Protein AF-A0A257A2V9-F1 (afdb_monomer)

Structure (mmCIF, N/CA/C/O backbone):
data_AF-A0A257A2V9-F1
#
_entry.id   AF-A0A257A2V9-F1
#
loop_
_atom_site.group_PDB
_atom_site.id
_atom_site.type_symbol
_atom_site.label_atom_id
_atom_site.label_alt_id
_atom_site.label_comp_id
_atom_site.label_asym_id
_atom_site.label_entity_id
_atom_site.label_seq_id
_atom_site.pdbx_PDB_ins_code
_atom_site.Cartn_x
_atom_site.Cartn_y
_atom_site.Cartn_z
_atom_site.occupancy
_atom_site.B_iso_or_equiv
_atom_site.auth_seq_id
_atom_site.auth_comp_id
_atom_site.auth_asym_id
_atom_site.auth_atom_id
_atom_site.pdbx_PDB_model_num
ATOM 1 N N . MET A 1 1 ? -8.361 1.544 -21.315 1.00 89.69 1 MET A N 1
ATOM 2 C CA . MET A 1 1 ? -9.474 1.443 -20.356 1.00 89.69 1 MET A CA 1
ATOM 3 C C . MET A 1 1 ? -8.934 1.023 -19.000 1.00 89.69 1 MET A C 1
ATOM 5 O O . MET A 1 1 ? -8.183 0.061 -18.922 1.00 89.69 1 MET A O 1
ATOM 9 N N . LEU A 1 2 ? -9.271 1.764 -17.947 1.00 94.12 2 LEU A N 1
ATOM 10 C CA . LEU A 1 2 ? -8.916 1.409 -16.574 1.00 94.12 2 LEU A CA 1
ATOM 11 C C . LEU A 1 2 ? -9.839 0.291 -16.071 1.00 94.12 2 LEU A C 1
ATOM 13 O O . LEU A 1 2 ? -11.052 0.427 -16.192 1.00 94.12 2 LEU A O 1
ATOM 17 N N . ILE A 1 3 ? -9.271 -0.768 -15.492 1.00 95.62 3 ILE A N 1
ATOM 18 C CA . ILE A 1 3 ? -10.028 -1.904 -14.940 1.00 95.62 3 ILE A CA 1
ATOM 19 C C . ILE A 1 3 ? -10.098 -1.818 -13.413 1.00 95.62 3 ILE A C 1
ATOM 21 O O . ILE A 1 3 ? -11.177 -1.866 -12.828 1.00 95.62 3 ILE A O 1
ATOM 25 N N . LYS A 1 4 ? -8.948 -1.646 -12.751 1.00 95.25 4 LYS A N 1
ATOM 26 C CA . LYS A 1 4 ? -8.842 -1.543 -11.285 1.00 95.25 4 LYS A CA 1
ATOM 27 C C . LYS A 1 4 ? -7.733 -0.573 -10.886 1.00 95.25 4 LYS A C 1
ATOM 29 O O . LYS A 1 4 ? -6.723 -0.487 -11.584 1.00 95.25 4 LYS A O 1
ATOM 34 N N . ARG A 1 5 ? -7.890 0.096 -9.737 1.00 95.38 5 ARG A N 1
ATOM 35 C CA . ARG A 1 5 ? -6.832 0.862 -9.051 1.00 95.38 5 ARG A CA 1
ATOM 36 C C . ARG A 1 5 ? -6.645 0.436 -7.606 1.00 95.38 5 ARG A C 1
ATOM 38 O O . ARG A 1 5 ? -7.580 -0.040 -6.964 1.00 95.38 5 ARG A O 1
ATOM 45 N N . PHE A 1 6 ? -5.434 0.661 -7.121 1.00 96.81 6 PHE A N 1
ATOM 46 C CA . PHE A 1 6 ? -5.053 0.602 -5.720 1.00 96.81 6 PHE A CA 1
ATOM 47 C C . PHE A 1 6 ? -3.944 1.645 -5.501 1.00 96.81 6 PHE A C 1
ATOM 49 O O . PHE A 1 6 ? -2.770 1.365 -5.738 1.00 96.81 6 PHE A O 1
ATOM 56 N N . GLY A 1 7 ? -4.317 2.881 -5.156 1.00 96.00 7 GLY A N 1
ATOM 57 C CA . GLY A 1 7 ? -3.372 4.000 -5.191 1.00 96.00 7 GLY A CA 1
ATOM 58 C C . GLY A 1 7 ? -2.909 4.263 -6.628 1.00 96.00 7 GLY A C 1
ATOM 59 O O . GLY A 1 7 ? -3.730 4.303 -7.549 1.00 96.00 7 GLY A O 1
ATOM 60 N N . PHE A 1 8 ? -1.600 4.411 -6.843 1.00 97.75 8 PHE A N 1
ATOM 61 C CA . PHE A 1 8 ? -1.051 4.593 -8.194 1.00 97.75 8 PHE A CA 1
ATOM 62 C C . PHE A 1 8 ? -1.009 3.306 -9.019 1.00 97.75 8 PHE A C 1
ATOM 64 O O . PHE A 1 8 ? -1.034 3.379 -10.249 1.00 97.75 8 PHE A O 1
ATOM 71 N N . ALA A 1 9 ? -0.985 2.141 -8.366 1.00 98.31 9 ALA A N 1
ATOM 72 C CA . ALA A 1 9 ? -1.027 0.856 -9.043 1.00 98.31 9 ALA A CA 1
ATOM 73 C C . ALA A 1 9 ? -2.368 0.662 -9.752 1.00 98.31 9 ALA A C 1
ATOM 75 O O . ALA A 1 9 ? -3.444 0.916 -9.191 1.00 98.31 9 ALA A O 1
ATOM 76 N N . LYS A 1 10 ? -2.321 0.171 -10.989 1.00 97.38 10 LYS A N 1
ATOM 77 C CA . LYS A 1 10 ? -3.520 -0.012 -11.803 1.00 97.38 10 LYS A CA 1
ATOM 78 C C . LYS A 1 10 ? -3.405 -1.180 -12.764 1.00 97.38 10 LYS A C 1
ATOM 80 O O . LYS A 1 10 ? -2.325 -1.522 -13.232 1.00 97.38 10 LYS A O 1
ATOM 85 N N . SER A 1 11 ? -4.561 -1.737 -13.098 1.00 97.25 11 SER A N 1
ATOM 86 C CA . SER A 1 11 ? -4.706 -2.621 -14.250 1.00 97.25 11 SER A CA 1
ATOM 87 C C . SER A 1 11 ? -5.491 -1.923 -15.341 1.00 97.25 11 SER A C 1
ATOM 89 O O . SER A 1 11 ? -6.451 -1.187 -15.072 1.00 97.25 11 SER A O 1
ATOM 91 N N . THR A 1 12 ? -5.059 -2.131 -16.576 1.00 96.00 12 THR A N 1
ATOM 92 C CA . THR A 1 12 ? -5.684 -1.533 -17.750 1.00 96.00 12 THR A CA 1
ATOM 93 C C . THR A 1 12 ? -5.801 -2.556 -18.868 1.00 96.00 12 THR A C 1
ATOM 95 O O . THR A 1 12 ? -5.005 -3.486 -18.945 1.00 96.00 12 THR A O 1
ATOM 98 N N . GLU A 1 13 ? -6.795 -2.367 -19.726 1.00 93.25 13 GLU A N 1
ATOM 99 C CA . GLU A 1 13 ? -6.924 -3.021 -21.031 1.00 93.25 13 GLU A CA 1
ATOM 100 C C . GLU A 1 13 ? -6.878 -1.943 -22.111 1.00 93.25 13 GLU A C 1
ATOM 102 O O . GLU A 1 13 ? -7.360 -0.829 -21.898 1.00 93.25 13 GLU A O 1
ATOM 107 N N . GLY A 1 14 ? -6.331 -2.221 -23.286 1.00 86.06 14 GLY A N 1
ATOM 108 C CA . GLY A 1 14 ? -6.273 -1.231 -24.359 1.00 86.06 14 GLY A CA 1
ATOM 109 C C . GLY A 1 14 ? -5.180 -1.573 -25.341 1.00 86.06 14 GLY A C 1
ATOM 110 O O . GLY A 1 14 ? -5.123 -2.717 -25.776 1.00 86.06 14 GLY A O 1
ATOM 111 N N . GLU A 1 15 ? -4.312 -0.593 -25.632 1.00 82.00 15 GLU A N 1
ATOM 112 C CA . GLU A 1 15 ? -3.084 -0.829 -26.387 1.00 82.00 15 GLU A CA 1
ATOM 113 C C . GLU A 1 15 ? -2.390 -2.026 -25.750 1.00 82.00 15 GLU A C 1
ATOM 115 O O . GLU A 1 15 ? -2.431 -3.094 -26.339 1.00 82.00 15 GLU A O 1
ATOM 120 N N . ILE A 1 16 ? -1.855 -1.930 -24.524 1.00 87.12 16 ILE A N 1
ATOM 121 C CA . ILE A 1 16 ? -1.290 -3.054 -23.749 1.00 87.12 16 ILE A CA 1
ATOM 122 C C . ILE A 1 16 ? -2.103 -3.330 -22.484 1.00 87.12 16 ILE A C 1
ATOM 124 O O . ILE A 1 16 ? -2.522 -2.391 -21.810 1.00 87.12 16 ILE A O 1
ATOM 128 N N . SER A 1 17 ? -2.312 -4.608 -22.160 1.00 92.50 17 SER A N 1
ATOM 129 C CA . SER A 1 17 ? -2.909 -4.989 -20.879 1.00 92.50 17 SER A CA 1
ATOM 130 C C . SER A 1 17 ? -1.862 -4.904 -19.772 1.00 92.50 17 SER A C 1
ATOM 132 O O . SER A 1 17 ? -0.743 -5.379 -19.960 1.00 92.50 17 SER A O 1
ATOM 134 N N . THR A 1 18 ? -2.204 -4.295 -18.634 1.00 95.31 18 THR A N 1
ATOM 135 C CA . THR A 1 18 ? -1.269 -4.060 -17.517 1.00 95.31 18 THR A CA 1
ATOM 136 C C . THR A 1 18 ? -1.822 -4.549 -16.173 1.00 95.31 18 THR A C 1
ATOM 138 O O . THR A 1 18 ? -3.046 -4.596 -16.009 1.00 95.31 18 THR A O 1
ATOM 141 N N . PRO A 1 19 ? -0.954 -4.881 -15.195 1.00 97.25 19 PRO A N 1
ATOM 142 C CA . PRO A 1 19 ? 0.509 -4.938 -15.307 1.00 97.25 19 PRO A CA 1
ATOM 143 C C . PRO A 1 19 ? 0.987 -6.086 -16.200 1.00 97.25 19 PRO A C 1
ATOM 145 O O . PRO A 1 19 ? 0.317 -7.110 -16.306 1.00 97.25 19 PRO A O 1
ATOM 148 N N . THR A 1 20 ? 2.139 -5.918 -16.850 1.00 96.06 20 THR A N 1
ATOM 149 C CA . THR A 1 20 ? 2.693 -6.944 -17.748 1.00 96.06 20 THR A CA 1
ATOM 150 C C . THR A 1 20 ? 4.213 -7.026 -17.687 1.00 96.06 20 THR A C 1
ATOM 152 O O . THR A 1 20 ? 4.882 -6.064 -17.303 1.00 96.06 20 THR A O 1
ATOM 155 N N . LEU A 1 21 ? 4.730 -8.192 -18.068 1.00 96.25 21 LEU A N 1
ATOM 156 C CA . LEU A 1 21 ? 6.146 -8.518 -18.137 1.00 96.25 21 LEU A CA 1
ATOM 157 C C . LEU A 1 21 ? 6.520 -8.821 -19.585 1.00 96.25 21 LEU A C 1
ATOM 159 O O . LEU A 1 21 ? 5.973 -9.743 -20.186 1.00 96.25 21 LEU A O 1
ATOM 163 N N . LEU A 1 22 ? 7.464 -8.060 -20.120 1.00 93.75 22 LEU A N 1
ATOM 164 C CA . LEU A 1 22 ? 8.017 -8.247 -21.451 1.00 93.75 22 LEU A CA 1
ATOM 165 C C . LEU A 1 22 ? 9.222 -9.188 -21.387 1.00 93.75 22 LEU A C 1
ATOM 167 O O . LEU A 1 22 ? 10.153 -8.985 -20.604 1.00 93.75 22 LEU A O 1
ATOM 171 N N . ILE A 1 23 ? 9.223 -10.211 -22.233 1.00 93.06 23 ILE A N 1
ATOM 172 C CA . ILE A 1 23 ? 10.289 -11.204 -22.311 1.00 93.06 23 ILE A CA 1
ATOM 173 C C . ILE A 1 23 ? 11.346 -10.756 -23.322 1.00 93.06 23 ILE A C 1
ATOM 175 O O . ILE A 1 23 ? 11.088 -10.606 -24.519 1.00 93.06 23 ILE A O 1
ATOM 179 N N . THR A 1 24 ? 12.573 -10.580 -22.845 1.00 89.62 24 THR A N 1
ATOM 180 C CA . THR A 1 24 ? 13.741 -10.216 -23.648 1.00 89.62 24 THR A CA 1
ATOM 181 C C . THR A 1 24 ? 14.005 -11.267 -24.724 1.00 89.62 24 THR A C 1
ATOM 183 O O . THR A 1 24 ? 14.007 -12.467 -24.466 1.00 89.62 24 THR A O 1
ATOM 186 N N . GLY A 1 25 ? 14.207 -10.816 -25.961 1.00 86.06 25 GLY A N 1
ATOM 187 C CA . GLY A 1 25 ? 14.383 -11.667 -27.139 1.00 86.06 25 GLY A CA 1
ATOM 188 C C . GLY A 1 25 ? 13.071 -12.101 -27.799 1.00 86.06 25 GLY A C 1
ATOM 189 O O . GLY A 1 25 ? 13.073 -12.378 -29.001 1.00 86.06 25 GLY A O 1
ATOM 190 N N . LYS A 1 26 ? 11.948 -12.093 -27.070 1.00 87.50 26 LYS A N 1
ATOM 191 C CA . LYS A 1 26 ? 10.616 -12.397 -27.608 1.00 87.50 26 LYS A CA 1
ATOM 192 C C . LYS A 1 26 ? 9.809 -11.121 -27.847 1.00 87.50 26 LYS A C 1
ATOM 194 O O . LYS A 1 26 ? 9.546 -10.789 -28.997 1.00 87.50 26 LYS A O 1
ATOM 199 N N . ASP A 1 27 ? 9.484 -10.403 -26.777 1.00 87.06 27 ASP A N 1
ATOM 200 C CA . ASP A 1 27 ? 8.598 -9.236 -26.793 1.00 87.06 27 ASP A CA 1
ATOM 201 C C . ASP A 1 27 ? 9.392 -7.939 -26.991 1.00 87.06 27 ASP A C 1
ATOM 203 O O . ASP A 1 27 ? 8.921 -7.012 -27.651 1.00 87.06 27 ASP A O 1
ATOM 207 N N . ILE A 1 28 ? 10.625 -7.890 -26.472 1.00 85.56 28 ILE A N 1
ATOM 208 C CA . ILE A 1 28 ? 11.535 -6.747 -26.618 1.00 85.56 28 ILE A CA 1
ATOM 209 C C . ILE A 1 28 ? 12.915 -7.164 -27.115 1.00 85.56 28 ILE A C 1
ATOM 211 O O . ILE A 1 28 ? 13.405 -8.256 -26.809 1.00 85.56 28 ILE A O 1
ATOM 215 N N . LYS A 1 29 ? 13.576 -6.274 -27.858 1.00 79.69 29 LYS A N 1
ATOM 216 C CA . LYS A 1 29 ? 14.987 -6.420 -28.227 1.00 79.69 29 LYS A CA 1
ATOM 217 C C . LYS A 1 29 ? 15.722 -5.086 -28.120 1.00 79.69 29 LYS A C 1
ATOM 219 O O . LYS A 1 29 ? 15.206 -4.055 -28.545 1.00 79.69 29 LYS A O 1
ATOM 224 N N . PHE A 1 30 ? 16.939 -5.146 -27.589 1.00 69.81 30 PHE A N 1
ATOM 225 C CA . PHE A 1 30 ? 17.892 -4.042 -27.574 1.00 69.81 30 PHE A CA 1
ATOM 226 C C . PHE A 1 30 ? 18.933 -4.294 -28.677 1.00 69.81 30 PHE A C 1
ATOM 228 O O . PHE A 1 30 ? 19.681 -5.269 -28.602 1.00 69.81 30 PHE A O 1
ATOM 235 N N . GLU A 1 31 ? 18.954 -3.466 -29.723 1.00 69.75 31 GLU A N 1
ATOM 236 C CA . GLU A 1 31 ? 19.925 -3.543 -30.829 1.00 69.75 31 GLU A CA 1
ATOM 237 C C . GLU A 1 31 ? 20.639 -2.202 -30.982 1.00 69.75 31 GLU A C 1
ATOM 239 O O . GLU A 1 31 ? 19.992 -1.267 -31.425 1.00 69.75 31 GLU A O 1
ATOM 244 N N . GLU A 1 32 ? 21.935 -2.110 -30.656 1.00 58.34 32 GLU A N 1
ATOM 245 C CA . GLU A 1 32 ? 22.852 -0.955 -30.831 1.00 58.34 32 GLU A CA 1
ATOM 246 C C . GLU A 1 32 ? 22.327 0.443 -30.405 1.00 58.34 32 GLU A C 1
ATOM 248 O O . GLU A 1 32 ? 22.900 1.053 -29.506 1.00 58.34 32 GLU A O 1
ATOM 253 N N . ARG A 1 33 ? 21.259 0.961 -31.034 1.00 58.03 33 ARG A N 1
ATOM 254 C CA . ARG A 1 33 ? 20.538 2.225 -30.758 1.00 58.03 33 ARG A CA 1
ATOM 255 C C . ARG A 1 33 ? 19.007 2.126 -30.921 1.00 58.03 33 ARG A C 1
ATOM 257 O O . ARG A 1 33 ? 18.330 3.123 -31.162 1.00 58.03 33 ARG A O 1
ATOM 264 N N . LYS A 1 34 ? 18.447 0.921 -30.872 1.00 62.12 34 LYS A N 1
ATOM 265 C CA . LYS A 1 34 ? 17.022 0.658 -31.086 1.00 62.12 34 LYS A CA 1
ATOM 266 C C . LYS A 1 34 ? 16.463 -0.165 -29.943 1.00 62.12 34 LYS A C 1
ATOM 268 O O . LYS A 1 34 ? 17.026 -1.189 -29.552 1.00 62.12 34 LYS A O 1
ATOM 273 N N . PHE A 1 35 ? 15.321 0.291 -29.446 1.00 65.88 35 PHE A N 1
ATOM 274 C CA . PHE A 1 35 ? 14.455 -0.487 -28.583 1.00 65.88 35 PHE A CA 1
ATOM 275 C C . PHE A 1 35 ? 13.271 -0.950 -29.429 1.00 65.88 35 PHE A C 1
ATOM 277 O O . PHE A 1 35 ? 12.462 -0.141 -29.884 1.00 65.88 35 PHE A O 1
ATOM 284 N N . ILE A 1 36 ? 13.203 -2.253 -29.683 1.00 68.12 36 ILE A N 1
ATOM 285 C CA . ILE A 1 36 ? 12.187 -2.836 -30.558 1.00 68.12 36 ILE A CA 1
ATOM 286 C C . ILE A 1 36 ? 11.157 -3.541 -29.690 1.00 68.12 36 ILE A C 1
ATOM 288 O O . ILE A 1 36 ? 11.493 -4.517 -29.018 1.00 68.12 36 ILE A O 1
ATOM 292 N N . PHE A 1 37 ? 9.907 -3.085 -29.750 1.00 72.38 37 PHE A N 1
ATOM 293 C CA . PHE A 1 37 ? 8.765 -3.785 -29.172 1.00 72.38 37 PHE A CA 1
ATOM 294 C C . PHE A 1 37 ? 8.143 -4.671 -30.261 1.00 72.38 37 PHE A C 1
ATOM 296 O O . PHE A 1 37 ? 7.417 -4.204 -31.143 1.00 72.38 37 PHE A O 1
ATOM 303 N N . ARG A 1 38 ? 8.497 -5.960 -30.240 1.00 59.47 38 ARG A N 1
ATOM 304 C CA . ARG A 1 38 ? 8.304 -6.893 -31.362 1.00 59.47 38 ARG A CA 1
ATOM 305 C C . ARG A 1 38 ? 6.847 -7.225 -31.639 1.00 59.47 38 ARG A C 1
ATOM 307 O O . ARG A 1 38 ? 6.475 -7.371 -32.795 1.00 59.47 38 ARG A O 1
ATOM 314 N N . ASP A 1 39 ? 6.021 -7.301 -30.604 1.00 54.03 39 ASP A N 1
ATOM 315 C CA . ASP A 1 39 ? 4.660 -7.824 -30.745 1.00 54.03 39 ASP A CA 1
ATOM 316 C C . ASP A 1 39 ? 3.686 -6.820 -31.404 1.00 54.03 39 ASP A C 1
ATOM 318 O O . ASP A 1 39 ? 2.510 -7.133 -31.585 1.00 54.03 39 ASP A O 1
ATOM 322 N N . ARG A 1 40 ? 4.124 -5.579 -31.720 1.00 54.97 40 ARG A N 1
ATOM 323 C CA . ARG A 1 40 ? 3.208 -4.478 -32.111 1.00 54.97 40 ARG A CA 1
ATOM 324 C C . ARG A 1 40 ? 3.674 -3.483 -33.171 1.00 54.97 40 ARG A C 1
ATOM 326 O O . ARG A 1 40 ? 3.034 -2.447 -33.316 1.00 54.97 40 ARG A O 1
ATOM 333 N N . ASN A 1 41 ? 4.730 -3.763 -33.936 1.00 53.00 41 ASN A N 1
ATOM 334 C CA . ASN A 1 41 ? 5.271 -2.809 -34.925 1.00 53.00 41 ASN A CA 1
ATOM 335 C C . ASN A 1 41 ? 5.578 -1.418 -34.325 1.00 53.00 41 ASN A C 1
ATOM 337 O O . ASN A 1 41 ? 5.466 -0.399 -35.005 1.00 53.00 41 ASN A O 1
ATOM 341 N N . ILE A 1 42 ? 5.940 -1.360 -33.040 1.00 56.94 42 ILE A N 1
ATOM 342 C CA . ILE A 1 42 ? 6.427 -0.137 -32.406 1.00 56.94 42 ILE A CA 1
ATOM 343 C C . ILE A 1 42 ? 7.952 -0.195 -32.479 1.00 56.94 42 ILE A C 1
ATOM 345 O O . ILE A 1 42 ? 8.623 -0.799 -31.637 1.00 56.94 42 ILE A O 1
ATOM 349 N N . GLU A 1 43 ? 8.495 0.407 -33.532 1.00 56.97 43 GLU A N 1
ATOM 350 C CA . GLU A 1 43 ? 9.921 0.687 -33.644 1.00 56.97 43 GLU A CA 1
ATOM 351 C C . GLU A 1 43 ? 10.166 2.112 -33.165 1.00 56.97 43 GLU A C 1
ATOM 353 O O . GLU A 1 43 ? 9.852 3.079 -33.860 1.00 56.97 43 GLU A O 1
ATOM 358 N N . VAL A 1 44 ? 10.720 2.248 -31.960 1.00 61.75 44 VAL A N 1
ATOM 359 C CA . VAL A 1 44 ? 11.223 3.539 -31.494 1.00 61.75 44 VAL A CA 1
ATOM 360 C C . VAL A 1 44 ? 12.735 3.479 -31.491 1.00 61.75 44 VAL A C 1
ATOM 362 O O . VAL A 1 44 ? 13.361 2.682 -30.789 1.00 61.75 44 VAL A O 1
ATOM 365 N N . GLU A 1 45 ? 13.333 4.342 -32.301 1.00 57.88 45 GLU A N 1
ATOM 366 C CA . GLU A 1 45 ? 14.762 4.576 -32.236 1.00 57.88 45 GLU A CA 1
ATOM 367 C C . GLU A 1 45 ? 15.046 5.370 -30.959 1.00 57.88 45 GLU A C 1
ATOM 369 O O . GLU A 1 45 ? 14.675 6.536 -30.814 1.00 57.88 45 GLU A O 1
ATOM 374 N N . ILE A 1 46 ? 15.630 4.684 -29.982 1.00 63.22 46 ILE A N 1
ATOM 375 C CA . ILE A 1 46 ? 15.986 5.244 -28.687 1.00 63.22 46 ILE A CA 1
ATOM 376 C C . ILE A 1 46 ? 17.495 5.152 -28.593 1.00 63.22 46 ILE A C 1
ATOM 378 O O . ILE A 1 46 ? 18.041 4.051 -28.554 1.00 63.22 46 ILE A O 1
ATOM 382 N N . ASN A 1 47 ? 18.166 6.299 -28.498 1.00 58.62 47 ASN A N 1
ATOM 383 C CA . ASN A 1 47 ? 19.580 6.310 -28.144 1.00 58.62 47 ASN A CA 1
ATOM 384 C C . ASN A 1 47 ? 19.747 5.542 -26.830 1.00 58.62 47 ASN A C 1
ATOM 386 O O . ASN A 1 47 ? 19.178 5.939 -25.816 1.00 58.62 47 ASN A O 1
ATOM 390 N N . TYR A 1 48 ? 20.474 4.425 -26.867 1.00 57.38 48 TYR A N 1
ATOM 391 C CA . TYR A 1 48 ? 20.702 3.573 -25.708 1.00 57.38 48 TYR A CA 1
ATOM 392 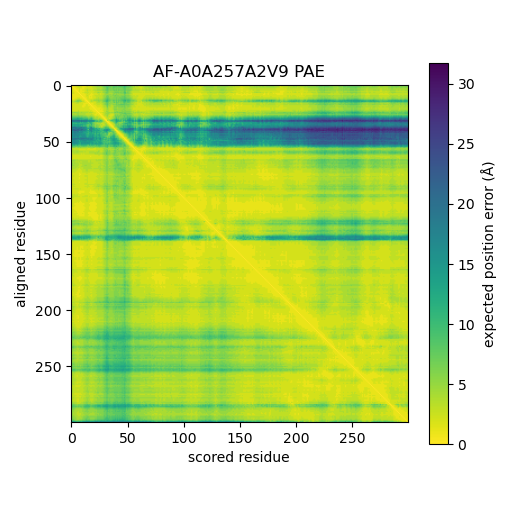C C . TYR A 1 48 ? 22.210 3.495 -25.412 1.00 57.38 48 TYR A C 1
ATOM 394 O O . TYR A 1 48 ? 22.977 3.160 -26.314 1.00 57.38 48 TYR A O 1
ATOM 402 N N . PRO A 1 49 ? 22.659 3.794 -24.180 1.00 59.66 49 PRO A N 1
ATOM 403 C CA . PRO A 1 49 ? 21.854 4.302 -23.074 1.00 59.66 49 PRO A CA 1
ATOM 404 C C . PRO A 1 49 ? 21.343 5.732 -23.364 1.00 59.66 49 PRO A C 1
ATOM 406 O O . PRO A 1 49 ? 22.082 6.545 -23.924 1.00 59.66 49 PRO A O 1
ATOM 409 N N . PRO A 1 50 ? 20.089 6.053 -23.008 1.00 61.72 50 PRO A N 1
ATOM 410 C CA . PRO A 1 50 ? 19.549 7.403 -23.162 1.00 61.72 50 PRO A CA 1
ATOM 411 C C . PRO A 1 50 ? 20.307 8.384 -22.273 1.00 61.72 50 PRO A C 1
ATOM 413 O O . PRO A 1 50 ? 20.812 8.017 -21.207 1.00 61.72 50 PRO A O 1
ATOM 416 N N . SER A 1 51 ? 20.390 9.645 -22.708 1.00 65.56 51 SER A N 1
ATOM 417 C CA . SER A 1 51 ? 21.078 10.672 -21.925 1.00 65.56 51 SER A CA 1
ATOM 418 C C . SER A 1 51 ? 20.430 10.809 -20.545 1.00 65.56 51 SER A C 1
ATOM 420 O O . SER A 1 51 ? 19.230 10.592 -20.380 1.00 65.56 51 SER A O 1
ATOM 422 N N . ILE A 1 52 ? 21.220 11.196 -19.541 1.00 63.28 52 ILE A N 1
ATOM 423 C CA . ILE A 1 52 ? 20.711 11.446 -18.180 1.00 63.28 52 ILE A CA 1
ATOM 424 C C . ILE A 1 52 ? 19.609 12.525 -18.196 1.00 63.28 52 ILE A C 1
ATOM 426 O O . ILE A 1 52 ? 18.703 12.513 -17.367 1.00 63.28 52 ILE A O 1
ATOM 430 N N . GLU A 1 53 ? 19.657 13.435 -19.170 1.00 68.88 53 GLU A N 1
ATOM 431 C CA . GLU A 1 53 ? 18.665 14.494 -19.364 1.00 68.88 53 GLU A CA 1
ATOM 432 C C . GLU A 1 53 ? 17.349 13.992 -19.973 1.00 68.88 53 GLU A C 1
ATOM 434 O O . GLU A 1 53 ? 16.309 14.630 -19.793 1.00 68.88 53 GLU A O 1
ATOM 439 N N . GLN A 1 54 ? 17.360 12.856 -20.679 1.00 73.50 54 GLN A N 1
ATOM 440 C CA . GLN A 1 54 ? 16.160 12.288 -21.277 1.00 73.50 54 GLN A CA 1
ATOM 441 C C . GLN A 1 54 ? 15.339 11.565 -20.208 1.00 73.50 54 GLN A C 1
ATOM 443 O O . GLN A 1 54 ? 15.617 10.433 -19.822 1.00 73.50 54 GLN A O 1
ATOM 448 N N . ARG A 1 55 ? 14.309 12.260 -19.725 1.00 81.00 55 ARG A N 1
ATOM 449 C CA . ARG A 1 55 ? 13.470 11.844 -18.597 1.00 81.00 55 ARG A CA 1
ATOM 450 C C . ARG A 1 55 ? 12.277 10.979 -18.992 1.00 81.00 55 ARG A C 1
ATOM 452 O O . ARG A 1 55 ? 11.795 10.205 -18.185 1.00 81.00 55 ARG A O 1
ATOM 459 N N . GLU A 1 56 ? 11.787 11.040 -20.214 1.00 89.62 56 GLU A N 1
ATOM 460 C CA . GLU A 1 56 ? 10.713 10.158 -20.651 1.00 89.62 56 GLU A CA 1
ATOM 461 C C . GLU A 1 56 ? 10.754 10.021 -22.162 1.00 89.62 56 GLU A C 1
ATOM 463 O O . GLU A 1 56 ? 11.156 10.944 -22.876 1.00 89.62 56 GLU A O 1
ATOM 468 N N . ILE A 1 57 ? 10.331 8.866 -22.661 1.00 88.50 57 ILE A N 1
ATOM 469 C CA . ILE A 1 57 ? 10.293 8.592 -24.094 1.00 88.50 57 ILE A CA 1
ATOM 470 C C . ILE A 1 57 ? 8.915 8.049 -24.416 1.00 88.50 57 ILE A C 1
ATOM 472 O O . ILE A 1 57 ? 8.539 6.978 -23.945 1.00 88.50 57 ILE A O 1
ATOM 476 N N . LYS A 1 58 ? 8.133 8.798 -25.194 1.00 89.12 58 LYS A N 1
ATOM 477 C CA . LYS A 1 58 ? 6.835 8.315 -25.663 1.00 89.12 58 LYS A CA 1
ATOM 478 C C . LYS A 1 58 ? 7.081 7.196 -26.670 1.00 89.12 58 LYS A C 1
ATOM 480 O O . LYS A 1 58 ? 7.669 7.452 -27.716 1.00 89.12 58 LYS A O 1
ATOM 485 N N . ILE A 1 59 ? 6.642 5.984 -26.342 1.00 86.56 59 ILE A N 1
ATOM 486 C CA . ILE A 1 59 ? 6.829 4.805 -27.196 1.00 86.56 59 ILE A CA 1
ATOM 487 C C . ILE A 1 59 ? 5.527 4.265 -27.784 1.00 86.56 59 ILE A C 1
ATOM 489 O O . ILE A 1 59 ? 5.561 3.602 -28.805 1.00 86.56 59 ILE A O 1
ATOM 493 N N . GLY A 1 60 ? 4.380 4.587 -27.195 1.00 85.06 60 GLY A N 1
ATOM 494 C CA . GLY A 1 60 ? 3.062 4.249 -27.738 1.00 85.06 60 GLY A CA 1
ATOM 495 C C . GLY A 1 60 ? 2.118 5.439 -27.649 1.00 85.06 60 GLY A C 1
ATOM 496 O O . GLY A 1 60 ? 2.519 6.541 -27.260 1.00 85.06 60 GLY A O 1
ATOM 497 N N . GLU A 1 61 ? 0.838 5.234 -27.950 1.00 86.75 61 GLU A N 1
ATOM 498 C CA . GLU A 1 61 ? -0.156 6.307 -27.830 1.00 86.75 61 GLU A CA 1
ATOM 499 C C . GLU A 1 61 ? -0.242 6.800 -26.377 1.00 86.75 61 GLU A C 1
ATOM 501 O O . GLU A 1 61 ? -0.218 8.008 -26.096 1.00 86.75 61 GLU A O 1
ATOM 506 N N . ASN A 1 62 ? -0.272 5.836 -25.453 1.00 91.12 62 ASN A N 1
ATOM 507 C CA . ASN A 1 62 ? -0.386 6.068 -24.019 1.00 91.12 62 ASN A CA 1
ATOM 508 C C . ASN A 1 62 ? 0.783 5.490 -23.213 1.00 91.12 62 ASN A C 1
ATOM 510 O O . ASN A 1 62 ? 0.716 5.516 -21.988 1.00 91.12 62 ASN A O 1
ATOM 514 N N . ILE A 1 63 ? 1.840 5.007 -23.870 1.00 91.88 63 ILE A N 1
ATOM 515 C CA . ILE A 1 63 ? 2.962 4.311 -23.231 1.00 91.88 63 ILE A CA 1
ATOM 516 C C . ILE A 1 63 ? 4.219 5.184 -23.252 1.00 91.88 63 ILE A C 1
ATOM 518 O O . ILE A 1 63 ? 4.620 5.690 -24.303 1.00 91.88 63 ILE A O 1
ATOM 522 N N . TYR A 1 64 ? 4.853 5.324 -22.090 1.00 93.81 64 TYR A N 1
ATOM 523 C CA . TYR A 1 64 ? 6.096 6.060 -21.894 1.00 93.81 64 TYR A CA 1
ATOM 524 C C . TYR A 1 64 ? 7.154 5.151 -21.274 1.00 93.81 64 TYR A C 1
ATOM 526 O O . TYR A 1 64 ? 6.935 4.570 -20.214 1.00 93.81 64 TYR A O 1
ATOM 534 N N . LEU A 1 65 ? 8.310 5.051 -21.922 1.00 92.00 65 LEU A N 1
ATOM 535 C CA . LEU A 1 65 ? 9.507 4.454 -21.347 1.00 92.00 65 LEU A CA 1
ATOM 536 C C . LEU A 1 65 ? 10.152 5.472 -20.410 1.00 92.00 65 LEU A C 1
ATOM 538 O O . LEU A 1 65 ? 10.408 6.614 -20.803 1.00 92.00 65 LEU A O 1
ATOM 542 N N . ILE A 1 66 ? 10.419 5.038 -19.183 1.00 93.44 66 ILE A N 1
ATOM 543 C CA . ILE A 1 66 ? 11.113 5.819 -18.164 1.00 93.44 66 ILE A CA 1
ATOM 544 C C . ILE A 1 66 ? 12.522 5.243 -18.019 1.00 93.44 66 ILE A C 1
ATOM 546 O O . ILE A 1 66 ? 12.691 4.176 -17.434 1.00 93.44 66 ILE A O 1
ATOM 550 N N . PRO A 1 67 ? 13.538 5.870 -18.621 1.00 88.50 67 PRO A N 1
ATOM 551 C CA . PRO A 1 67 ? 14.849 5.255 -18.722 1.00 88.50 67 PRO A CA 1
ATOM 552 C C . PRO A 1 67 ? 15.647 5.354 -17.419 1.00 88.50 67 PRO A C 1
ATOM 554 O O . PRO A 1 67 ? 15.238 5.998 -16.457 1.00 88.50 67 PRO A O 1
ATOM 557 N N . ASN A 1 68 ? 16.843 4.758 -17.415 1.00 87.38 68 ASN A N 1
ATOM 558 C CA . ASN A 1 68 ? 17.845 4.951 -16.362 1.00 87.38 68 ASN A CA 1
ATOM 559 C C . ASN A 1 68 ? 17.365 4.554 -14.949 1.00 87.38 68 ASN A C 1
ATOM 561 O O . ASN A 1 68 ? 17.867 5.079 -13.956 1.00 87.38 68 ASN A O 1
ATOM 565 N N . ILE A 1 69 ? 16.450 3.581 -14.850 1.00 91.50 69 ILE A N 1
ATOM 566 C CA . ILE A 1 69 ? 15.904 3.067 -13.582 1.00 91.50 69 ILE A CA 1
ATOM 567 C C . ILE A 1 69 ? 17.009 2.657 -12.601 1.00 91.50 69 ILE A C 1
ATOM 569 O O . ILE A 1 69 ? 16.966 3.028 -11.430 1.00 91.50 69 ILE A O 1
ATOM 573 N N . SER A 1 70 ? 18.039 1.950 -13.072 1.00 89.00 70 SER A N 1
ATOM 574 C CA . SER A 1 70 ? 19.177 1.532 -12.242 1.00 89.00 70 SER A CA 1
ATOM 575 C C . SER A 1 70 ? 19.970 2.712 -11.664 1.00 89.00 70 SER A C 1
ATOM 577 O O . SER A 1 70 ? 20.481 2.630 -10.546 1.00 89.00 70 SER A O 1
ATOM 579 N N . THR A 1 71 ? 20.049 3.828 -12.392 1.00 90.00 71 THR A N 1
ATOM 580 C CA . THR A 1 71 ? 20.662 5.072 -11.910 1.00 90.00 71 THR A CA 1
ATOM 581 C C . THR A 1 71 ? 19.757 5.764 -10.899 1.00 90.00 71 THR A C 1
ATOM 583 O O . THR A 1 71 ? 20.237 6.133 -9.829 1.00 90.00 71 THR A O 1
ATOM 586 N N . LEU A 1 72 ? 18.456 5.878 -11.187 1.00 90.56 72 LEU A N 1
ATOM 587 C CA . LEU A 1 72 ? 17.475 6.480 -10.277 1.00 90.56 72 LEU A CA 1
ATOM 588 C C . LEU A 1 72 ? 17.384 5.716 -8.946 1.00 90.56 72 LEU A C 1
ATOM 590 O O . LEU A 1 72 ? 17.275 6.326 -7.889 1.00 90.56 72 LEU A O 1
ATOM 594 N N . LEU A 1 73 ? 17.539 4.390 -8.958 1.00 93.50 73 LEU A N 1
ATOM 595 C CA . LEU A 1 73 ? 17.573 3.560 -7.746 1.00 93.50 73 LEU A CA 1
ATOM 596 C C . LEU A 1 73 ? 18.708 3.911 -6.770 1.00 93.50 73 LEU A C 1
ATOM 598 O O . LEU A 1 73 ? 18.624 3.589 -5.580 1.00 93.50 73 LEU A O 1
ATOM 602 N N . LYS A 1 74 ? 19.765 4.596 -7.224 1.00 94.00 74 LYS A N 1
ATOM 603 C CA . LYS A 1 74 ? 20.820 5.088 -6.325 1.00 94.00 74 LYS A CA 1
ATOM 604 C C . LYS A 1 74 ? 20.284 6.149 -5.361 1.00 94.00 74 LYS A C 1
ATOM 606 O O . LYS A 1 74 ? 20.747 6.194 -4.224 1.00 94.00 74 LYS A O 1
ATOM 611 N N . ASN A 1 75 ? 19.279 6.919 -5.781 1.00 95.62 75 ASN A N 1
ATOM 612 C CA . ASN A 1 75 ? 18.623 7.964 -5.002 1.00 95.62 75 ASN A CA 1
ATOM 613 C C . ASN A 1 75 ? 17.095 7.778 -5.034 1.00 95.62 75 ASN A C 1
ATOM 615 O O . ASN A 1 75 ? 16.394 8.298 -5.898 1.00 95.62 75 ASN A O 1
ATOM 619 N N . THR A 1 76 ? 16.575 7.015 -4.075 1.00 97.00 76 THR A N 1
ATOM 620 C CA . THR A 1 76 ? 15.154 6.636 -3.990 1.00 97.00 76 THR A CA 1
ATOM 621 C C . THR A 1 76 ? 14.224 7.825 -3.806 1.00 97.00 76 THR A C 1
ATOM 623 O O . THR A 1 76 ? 13.142 7.828 -4.387 1.00 97.00 76 THR A O 1
ATOM 626 N N . ARG A 1 77 ? 14.654 8.858 -3.074 1.00 96.69 77 ARG A N 1
ATOM 627 C CA . ARG A 1 77 ? 13.911 10.116 -2.966 1.00 96.69 77 ARG A CA 1
ATOM 628 C C . ARG A 1 77 ? 13.715 10.759 -4.334 1.00 96.69 77 ARG A C 1
ATOM 630 O O . ARG A 1 77 ? 12.589 11.026 -4.736 1.00 96.69 77 ARG A O 1
ATOM 637 N N . GLU A 1 78 ? 14.811 10.941 -5.070 1.00 95.19 78 GLU A N 1
ATOM 638 C CA . GLU A 1 78 ? 14.764 11.526 -6.410 1.00 95.19 78 GLU A CA 1
ATOM 639 C C . GLU A 1 78 ? 13.923 10.675 -7.361 1.00 95.19 78 GLU A C 1
ATOM 641 O O . GLU A 1 78 ? 13.121 11.240 -8.093 1.00 95.19 78 GLU A O 1
ATOM 646 N N . LEU A 1 79 ? 14.028 9.339 -7.306 1.00 96.50 79 LEU A N 1
ATOM 647 C CA . LEU A 1 79 ? 13.172 8.426 -8.072 1.00 96.50 79 LEU A CA 1
ATOM 648 C C . LEU A 1 79 ? 11.679 8.664 -7.794 1.00 96.50 79 LEU A C 1
ATOM 650 O O . LEU A 1 79 ? 10.891 8.730 -8.742 1.00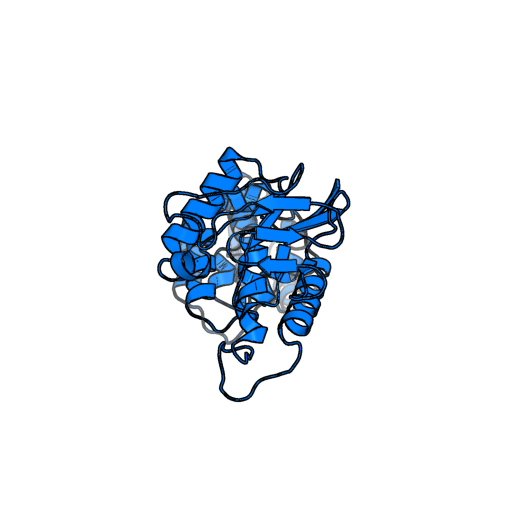 96.50 79 LEU A O 1
ATOM 654 N N . VAL A 1 80 ? 11.280 8.775 -6.522 1.00 98.19 80 VAL A N 1
ATOM 655 C CA . VAL A 1 80 ? 9.882 9.022 -6.135 1.00 98.19 80 VAL A CA 1
ATOM 656 C C . VAL A 1 80 ? 9.432 10.393 -6.628 1.00 98.19 80 VAL A C 1
ATOM 658 O O . VAL A 1 80 ? 8.457 10.469 -7.379 1.00 98.19 80 VAL A O 1
ATOM 661 N N . ASP A 1 81 ? 10.174 11.451 -6.295 1.00 97.19 81 ASP A N 1
ATOM 662 C CA . ASP A 1 81 ? 9.853 12.830 -6.677 1.00 97.19 81 ASP A CA 1
ATOM 663 C C . ASP A 1 81 ? 9.691 12.968 -8.187 1.00 97.19 81 ASP A C 1
ATOM 665 O O . ASP A 1 81 ? 8.715 13.517 -8.705 1.00 97.19 81 ASP A O 1
ATOM 669 N N . TYR A 1 82 ? 10.654 12.422 -8.914 1.00 95.00 82 TYR A N 1
ATOM 670 C CA . TYR A 1 82 ? 10.651 12.381 -10.359 1.00 95.00 82 TYR A CA 1
ATOM 671 C C . TYR A 1 82 ? 9.435 11.631 -10.908 1.00 95.00 82 TYR A C 1
ATOM 673 O O . TYR A 1 82 ? 8.739 12.161 -11.778 1.00 95.00 82 TYR A O 1
ATOM 681 N N . THR A 1 83 ? 9.137 10.439 -10.381 1.00 97.00 83 THR A N 1
ATOM 682 C CA . THR A 1 83 ? 8.010 9.630 -10.858 1.00 97.00 83 THR A CA 1
ATOM 683 C C . THR A 1 83 ? 6.693 10.378 -10.667 1.00 97.00 83 THR A C 1
ATOM 685 O O . THR A 1 83 ? 5.910 10.493 -11.614 1.00 97.00 83 THR A O 1
ATOM 688 N N . ILE A 1 84 ? 6.461 10.954 -9.483 1.00 97.44 84 ILE A N 1
ATOM 689 C CA . ILE A 1 84 ? 5.240 11.718 -9.200 1.00 97.44 84 ILE A CA 1
ATOM 690 C C . ILE A 1 84 ? 5.156 12.975 -10.073 1.00 97.44 84 ILE A C 1
ATOM 692 O O . ILE A 1 84 ? 4.087 13.291 -10.599 1.00 97.44 84 ILE A O 1
ATOM 696 N N . ASN A 1 85 ? 6.269 13.670 -10.306 1.00 95.88 85 ASN A N 1
ATOM 697 C CA . ASN A 1 85 ? 6.288 14.852 -11.167 1.00 95.88 85 ASN A CA 1
ATOM 698 C C . ASN A 1 85 ? 5.974 14.521 -12.633 1.00 95.88 85 ASN A C 1
ATOM 700 O O . ASN A 1 85 ? 5.181 15.230 -13.258 1.00 95.88 85 ASN A O 1
ATOM 704 N N . ILE A 1 86 ? 6.508 13.423 -13.179 1.00 95.25 86 ILE A N 1
ATOM 705 C CA . ILE A 1 86 ? 6.130 12.973 -14.527 1.00 95.25 86 ILE A CA 1
ATOM 706 C C . ILE A 1 86 ? 4.659 12.545 -14.549 1.00 95.25 86 ILE A C 1
ATOM 708 O O . ILE A 1 86 ? 3.940 12.898 -15.484 1.00 95.25 86 ILE A O 1
ATOM 712 N N . ARG A 1 87 ? 4.163 11.854 -13.515 1.00 95.69 87 ARG A N 1
ATOM 713 C CA . ARG A 1 87 ? 2.740 11.488 -13.401 1.00 95.69 87 ARG A CA 1
ATOM 714 C C . ARG A 1 87 ? 1.822 12.713 -13.388 1.00 95.69 87 ARG A C 1
ATOM 716 O O . ARG A 1 87 ? 0.807 12.705 -14.079 1.00 95.69 87 ARG A O 1
ATOM 723 N N . ARG A 1 88 ? 2.196 13.786 -12.684 1.00 95.75 88 ARG A N 1
ATOM 724 C CA . ARG A 1 88 ? 1.483 15.078 -12.706 1.00 95.75 88 ARG A CA 1
ATOM 725 C C . ARG A 1 88 ? 1.523 15.730 -14.093 1.00 95.75 88 ARG A C 1
ATOM 727 O O . ARG A 1 88 ? 0.501 16.230 -14.548 1.00 95.75 88 ARG A O 1
ATOM 734 N N . LYS A 1 89 ? 2.678 15.698 -14.770 1.00 95.44 89 LYS A N 1
ATOM 735 C CA . LYS A 1 89 ? 2.876 16.285 -16.108 1.00 95.44 89 LYS A CA 1
ATOM 736 C C . LYS A 1 89 ? 2.092 15.553 -17.202 1.00 95.44 89 LYS A C 1
ATOM 738 O O . LYS A 1 89 ? 1.466 16.195 -18.038 1.00 95.44 89 LYS A O 1
ATOM 743 N N . LEU A 1 90 ? 2.171 14.224 -17.238 1.00 95.50 90 LEU A N 1
ATOM 744 C CA . LEU A 1 90 ? 1.627 13.396 -18.323 1.00 95.50 90 LEU A CA 1
ATOM 745 C C . LEU A 1 90 ? 0.218 12.863 -18.037 1.00 95.50 90 LEU A C 1
ATOM 747 O O . LEU A 1 90 ? -0.488 12.462 -18.964 1.00 95.50 90 LEU A O 1
ATOM 751 N N . GLY A 1 91 ? -0.180 12.841 -16.766 1.00 94.50 91 GLY A N 1
ATOM 752 C CA . GLY A 1 91 ? -1.425 12.260 -16.284 1.00 94.50 91 GLY A CA 1
ATOM 753 C C . GLY A 1 91 ? -1.246 10.855 -15.702 1.00 94.50 91 GLY A C 1
ATOM 754 O O . GLY A 1 91 ? -0.457 10.029 -16.173 1.00 94.50 91 GLY A O 1
ATOM 755 N N . PHE A 1 92 ? -2.055 10.551 -14.686 1.00 94.44 92 PHE A N 1
ATOM 756 C CA . PHE A 1 92 ? -2.048 9.261 -13.990 1.00 94.44 92 PHE A CA 1
ATOM 757 C C . PHE A 1 92 ? -2.654 8.116 -14.816 1.00 94.44 92 PHE A C 1
ATOM 759 O O . PHE A 1 92 ? -2.564 6.959 -14.413 1.00 94.44 92 PHE A O 1
ATOM 766 N N . ASP A 1 93 ? -3.224 8.398 -15.990 1.00 92.50 93 ASP A N 1
ATOM 767 C CA . ASP A 1 93 ? -3.798 7.389 -16.887 1.00 92.50 93 ASP A CA 1
ATOM 768 C C . ASP A 1 93 ? -2.771 6.773 -17.844 1.00 92.50 93 ASP A C 1
ATOM 770 O O . ASP A 1 93 ? -2.939 5.617 -18.232 1.00 92.50 93 ASP A O 1
ATOM 774 N N . LYS A 1 94 ? -1.670 7.477 -18.147 1.00 95.31 94 LYS A N 1
ATOM 775 C CA . LYS A 1 94 ? -0.595 6.987 -19.031 1.00 95.31 94 LYS A CA 1
ATOM 776 C C . LYS A 1 94 ? 0.096 5.750 -18.461 1.00 95.31 94 LYS A C 1
ATOM 778 O O . LYS A 1 94 ? 0.080 5.550 -17.254 1.00 95.31 94 LYS A O 1
ATOM 783 N N . LEU A 1 95 ? 0.693 4.915 -19.295 1.00 96.25 95 LEU A N 1
ATOM 784 C CA . LEU A 1 95 ? 1.382 3.694 -18.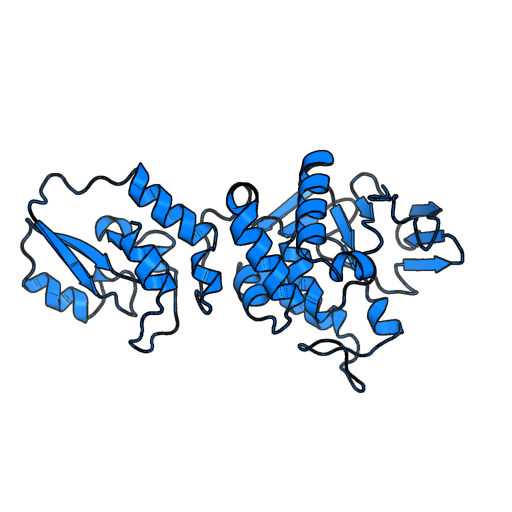882 1.00 96.25 95 LEU A CA 1
ATOM 785 C C . LEU A 1 95 ? 2.885 3.941 -18.836 1.00 96.25 95 LEU A C 1
ATOM 787 O O . LEU A 1 95 ? 3.439 4.443 -19.813 1.00 96.25 95 LEU A O 1
ATOM 791 N N . PHE A 1 96 ? 3.538 3.621 -17.719 1.00 97.31 96 PHE A N 1
ATOM 792 C CA . PHE A 1 96 ? 4.993 3.740 -17.596 1.00 97.31 96 PHE A CA 1
ATOM 793 C C . PHE A 1 96 ? 5.651 2.372 -17.702 1.00 97.31 96 PHE A C 1
ATOM 795 O O . PHE A 1 96 ? 5.311 1.445 -16.967 1.00 97.31 96 PHE A O 1
ATOM 802 N N . TYR A 1 97 ? 6.627 2.277 -18.593 1.00 95.44 97 TYR A N 1
ATOM 803 C CA . TYR A 1 97 ? 7.526 1.146 -18.719 1.00 95.44 97 TYR A CA 1
ATOM 804 C C . TYR A 1 97 ? 8.832 1.442 -17.981 1.00 95.44 97 TYR A C 1
ATOM 806 O O . TYR A 1 97 ? 9.496 2.437 -18.277 1.00 95.44 97 TYR A O 1
ATOM 814 N N . ALA A 1 98 ? 9.172 0.583 -17.017 1.00 95.00 98 ALA A N 1
ATOM 815 C CA . ALA A 1 98 ? 10.415 0.633 -16.257 1.00 95.00 98 ALA A CA 1
ATOM 816 C C . ALA A 1 98 ? 11.369 -0.477 -16.734 1.00 95.00 98 ALA A C 1
ATOM 818 O O . ALA A 1 98 ? 11.241 -1.619 -16.282 1.00 95.00 98 ALA A O 1
ATOM 819 N N . PRO A 1 99 ? 12.314 -0.172 -17.638 1.00 91.38 99 PRO A N 1
ATOM 820 C CA . PRO A 1 99 ? 13.263 -1.154 -18.121 1.00 91.38 99 PRO A CA 1
ATOM 821 C C . PRO A 1 99 ? 14.258 -1.565 -17.034 1.00 91.38 99 PRO A C 1
ATOM 823 O O . PRO A 1 99 ? 14.815 -0.703 -16.347 1.00 91.38 99 PRO A O 1
ATOM 826 N N . GLY A 1 100 ? 14.520 -2.869 -16.914 1.00 92.25 100 GLY A N 1
ATOM 827 C CA . GLY A 1 100 ? 15.572 -3.394 -16.035 1.00 92.25 100 GLY A CA 1
ATOM 828 C C . GLY A 1 100 ? 15.352 -3.126 -14.540 1.00 92.25 100 GLY A C 1
ATOM 829 O O . GLY A 1 100 ? 16.293 -2.788 -13.818 1.00 92.25 100 GLY A O 1
ATOM 830 N N . VAL A 1 101 ? 14.111 -3.235 -14.063 1.00 96.50 101 VAL A N 1
ATOM 831 C CA . VAL A 1 101 ? 13.821 -3.251 -12.619 1.00 96.50 101 VAL A CA 1
ATOM 832 C C . VAL A 1 101 ? 14.283 -4.595 -12.041 1.00 96.50 101 VAL A C 1
ATOM 834 O O . VAL A 1 101 ? 13.874 -5.633 -12.562 1.00 96.50 101 VAL A O 1
ATOM 837 N N . PRO A 1 102 ? 15.078 -4.623 -10.951 1.00 96.38 102 PRO A N 1
ATOM 838 C CA . PRO A 1 102 ? 15.367 -5.862 -10.237 1.00 96.38 102 PRO A CA 1
ATOM 839 C C . PRO A 1 102 ? 14.066 -6.583 -9.848 1.00 96.38 102 PRO A C 1
ATOM 841 O O . PRO A 1 102 ? 13.202 -5.948 -9.236 1.00 96.38 102 PRO A O 1
ATOM 844 N N . PRO A 1 103 ? 13.899 -7.881 -10.158 1.00 96.94 103 PRO A N 1
ATOM 845 C CA . PRO A 1 103 ? 12.606 -8.553 -10.053 1.00 96.94 103 PRO A CA 1
ATOM 846 C C . PRO A 1 103 ? 11.935 -8.437 -8.681 1.00 96.94 103 PRO A C 1
ATOM 848 O O . PRO A 1 103 ? 10.740 -8.172 -8.601 1.00 96.94 103 PRO A O 1
ATOM 851 N N . HIS A 1 104 ? 12.696 -8.549 -7.587 1.00 97.12 104 HIS A N 1
ATOM 852 C CA . HIS A 1 104 ? 12.173 -8.437 -6.218 1.00 97.12 104 HIS A CA 1
ATOM 853 C C . HIS A 1 104 ? 11.637 -7.038 -5.868 1.00 97.12 104 HIS A C 1
ATOM 855 O O . HIS A 1 104 ? 10.859 -6.902 -4.927 1.00 97.12 104 HIS A O 1
ATOM 861 N N . LEU A 1 105 ? 12.006 -6.006 -6.638 1.00 98.50 105 LEU A N 1
ATOM 862 C CA . LEU A 1 105 ? 11.514 -4.632 -6.502 1.00 98.50 105 LEU A CA 1
ATOM 863 C C . LEU A 1 105 ? 10.329 -4.315 -7.425 1.00 98.50 105 LEU A C 1
ATOM 865 O O . LEU A 1 105 ? 9.710 -3.263 -7.265 1.00 98.50 105 LEU A O 1
ATOM 869 N N . ILE A 1 106 ? 9.958 -5.198 -8.356 1.00 98.62 106 ILE A N 1
ATOM 870 C CA . ILE A 1 106 ? 8.802 -4.979 -9.242 1.00 98.62 106 ILE A CA 1
ATOM 871 C C . ILE A 1 106 ? 7.532 -4.578 -8.462 1.00 98.62 106 ILE A C 1
ATOM 873 O O . ILE A 1 106 ? 6.896 -3.601 -8.865 1.00 98.62 106 ILE A O 1
ATOM 877 N N . PRO A 1 107 ? 7.162 -5.210 -7.325 1.00 98.81 107 PRO A N 1
ATOM 878 C CA . PRO A 1 107 ? 5.927 -4.846 -6.634 1.00 98.81 107 PRO A CA 1
ATOM 879 C C . PRO A 1 107 ? 5.939 -3.422 -6.061 1.00 98.81 107 PRO A C 1
ATOM 881 O O . PRO A 1 107 ? 4.913 -2.745 -6.128 1.00 98.81 107 PRO A O 1
ATOM 884 N N . ILE A 1 108 ? 7.076 -2.930 -5.543 1.00 98.81 108 ILE A N 1
ATOM 885 C CA . ILE A 1 108 ? 7.175 -1.537 -5.069 1.00 98.81 108 ILE A CA 1
ATOM 886 C C . ILE A 1 108 ? 7.169 -0.549 -6.243 1.00 98.81 108 ILE A C 1
ATOM 888 O O . ILE A 1 108 ? 6.567 0.514 -6.125 1.00 98.81 108 ILE A O 1
ATOM 892 N N . PHE A 1 109 ? 7.742 -0.897 -7.400 1.00 98.81 109 PHE A N 1
ATOM 893 C CA . PHE A 1 109 ? 7.613 -0.066 -8.603 1.00 98.81 109 PHE A CA 1
ATOM 894 C C . PHE A 1 109 ? 6.173 -0.023 -9.115 1.00 98.81 109 PHE A C 1
ATOM 896 O O . PHE A 1 109 ? 5.685 1.048 -9.471 1.00 98.81 109 PHE A O 1
ATOM 903 N N . PHE A 1 110 ? 5.469 -1.155 -9.116 1.00 98.88 110 PHE A N 1
ATOM 904 C CA . PHE A 1 110 ? 4.052 -1.196 -9.472 1.00 98.88 110 PHE A CA 1
ATOM 905 C C . PHE A 1 110 ? 3.213 -0.349 -8.508 1.00 98.88 110 PHE A C 1
ATOM 907 O O . PHE A 1 110 ? 2.370 0.433 -8.943 1.00 98.88 110 PHE A O 1
ATOM 914 N N . TYR A 1 111 ? 3.507 -0.417 -7.207 1.00 98.75 111 TYR A N 1
ATOM 915 C CA . TYR A 1 111 ? 2.890 0.426 -6.179 1.00 98.75 111 TYR A CA 1
ATOM 916 C C . TYR A 1 111 ? 3.196 1.924 -6.350 1.00 98.75 111 TYR A C 1
ATOM 918 O O . TYR A 1 111 ? 2.294 2.749 -6.220 1.00 98.75 111 TYR A O 1
ATOM 926 N N . LEU A 1 112 ? 4.432 2.272 -6.729 1.00 98.56 112 LEU A N 1
ATOM 927 C CA . LEU A 1 112 ? 4.856 3.625 -7.123 1.00 98.56 112 LEU A CA 1
ATOM 928 C C . LEU A 1 112 ? 4.188 4.093 -8.433 1.00 98.56 112 LEU A C 1
ATOM 930 O O . LEU A 1 112 ? 4.224 5.274 -8.781 1.00 98.56 112 LEU A O 1
ATOM 934 N N . GLY A 1 113 ? 3.529 3.175 -9.140 1.00 98.06 113 GLY A N 1
ATOM 935 C CA . GLY A 1 113 ? 2.687 3.452 -10.286 1.00 98.06 113 GLY A CA 1
ATOM 936 C C . GLY A 1 113 ? 3.320 3.105 -11.620 1.00 98.06 113 GLY A C 1
ATOM 937 O O . GLY A 1 113 ? 2.845 3.626 -12.608 1.00 98.06 113 GLY A O 1
ATOM 938 N N . TYR A 1 114 ? 4.375 2.299 -11.714 1.00 98.50 114 TYR A N 1
ATOM 939 C CA . TYR A 1 114 ? 4.842 1.767 -13.004 1.00 98.50 114 TYR A CA 1
ATOM 940 C C . TYR A 1 114 ? 3.947 0.619 -13.473 1.00 98.50 114 TYR A C 1
ATOM 942 O O . TYR A 1 114 ? 3.356 -0.062 -12.651 1.00 98.50 114 TYR A O 1
ATOM 950 N N . ASP A 1 115 ? 3.819 0.402 -14.781 1.00 98.12 115 ASP A N 1
ATOM 951 C CA . ASP A 1 115 ? 2.786 -0.478 -15.350 1.00 98.12 115 ASP A CA 1
ATOM 952 C C . ASP A 1 115 ? 3.360 -1.662 -16.142 1.00 98.12 115 ASP A C 1
ATOM 954 O O . ASP A 1 115 ? 2.738 -2.721 -16.239 1.00 98.12 115 ASP A O 1
ATOM 958 N N . ILE A 1 116 ? 4.525 -1.470 -16.756 1.00 97.12 116 ILE A N 1
ATOM 959 C CA . ILE A 1 116 ? 5.147 -2.424 -17.672 1.00 97.12 116 ILE A CA 1
ATOM 960 C C . ILE A 1 116 ? 6.570 -2.681 -17.180 1.00 97.12 116 ILE A C 1
ATOM 962 O O . ILE A 1 116 ? 7.296 -1.738 -16.852 1.00 97.12 116 ILE A O 1
ATOM 966 N N . PHE A 1 117 ? 6.956 -3.951 -17.157 1.00 97.12 117 PHE A N 1
ATOM 967 C CA . PHE A 1 117 ? 8.259 -4.433 -16.701 1.00 97.12 117 PHE A CA 1
ATOM 968 C C . PHE A 1 117 ? 8.865 -5.366 -17.746 1.00 97.12 117 PHE A C 1
ATOM 970 O O . PHE A 1 117 ? 8.184 -5.777 -18.684 1.00 97.12 117 PHE A O 1
ATOM 977 N N . ASP A 1 118 ? 10.127 -5.739 -17.576 1.00 94.62 118 ASP A N 1
ATOM 978 C CA . ASP A 1 118 ? 10.781 -6.762 -18.389 1.00 94.62 118 ASP A CA 1
ATOM 979 C C . ASP A 1 118 ? 11.688 -7.661 -17.545 1.00 94.62 118 ASP A C 1
ATOM 981 O O . ASP A 1 118 ? 11.935 -7.382 -16.373 1.00 94.62 118 ASP A O 1
ATOM 985 N N . ASN A 1 119 ? 12.174 -8.744 -18.148 1.00 94.62 119 ASN A N 1
ATOM 986 C CA . ASN A 1 119 ? 13.093 -9.688 -17.511 1.00 94.62 119 ASN A CA 1
ATOM 987 C C . ASN A 1 119 ? 14.577 -9.445 -17.862 1.00 94.62 119 ASN A C 1
ATOM 989 O O . ASN A 1 119 ? 15.400 -10.342 -17.688 1.00 94.62 119 ASN A O 1
ATOM 993 N N . SER A 1 120 ? 14.949 -8.276 -18.394 1.00 91.19 120 SER A N 1
ATOM 994 C CA . SER A 1 120 ? 16.310 -8.032 -18.903 1.00 91.19 120 SER A CA 1
ATOM 995 C C . SER A 1 120 ? 17.389 -8.159 -17.824 1.00 91.19 120 SER A C 1
ATOM 997 O O . SER A 1 120 ? 18.479 -8.644 -18.119 1.00 91.19 120 SER A O 1
ATOM 999 N N . CYS A 1 121 ? 17.089 -7.813 -16.566 1.00 90.44 121 CYS A N 1
ATOM 1000 C CA . CYS A 1 121 ? 18.003 -8.028 -15.439 1.00 90.44 121 CYS A CA 1
ATOM 1001 C C . CYS A 1 121 ? 18.328 -9.511 -15.214 1.00 90.44 121 CYS A C 1
ATOM 1003 O O . CYS A 1 121 ? 19.471 -9.847 -14.917 1.00 90.44 121 CYS A O 1
ATOM 1005 N N . GLU A 1 122 ? 17.354 -10.403 -15.401 1.00 90.75 122 GLU A N 1
ATOM 1006 C CA . GLU A 1 122 ? 17.540 -11.850 -15.211 1.00 90.75 122 GLU A CA 1
ATOM 1007 C C . GLU A 1 122 ? 18.365 -12.503 -16.317 1.00 90.75 122 GLU A C 1
ATOM 1009 O O . GLU A 1 122 ? 18.861 -13.614 -16.160 1.00 90.75 122 GLU A O 1
ATOM 1014 N N . MET A 1 123 ? 18.530 -11.817 -17.450 1.00 88.00 123 MET A N 1
ATOM 1015 C CA . MET A 1 123 ? 19.410 -12.283 -18.520 1.00 88.00 123 MET A CA 1
ATOM 1016 C C . MET A 1 123 ? 20.890 -12.162 -18.140 1.00 88.00 123 MET A C 1
ATOM 1018 O O . MET A 1 123 ? 21.736 -12.782 -18.781 1.00 88.00 123 MET A O 1
ATOM 1022 N N . LEU A 1 124 ? 21.201 -11.332 -17.140 1.00 87.38 124 LEU A N 1
ATOM 1023 C CA . LEU A 1 124 ? 22.562 -11.031 -16.706 1.00 87.38 124 LEU A CA 1
ATOM 1024 C C . LEU A 1 124 ? 22.871 -11.616 -15.330 1.00 87.38 124 LEU A C 1
ATOM 1026 O O . LEU A 1 124 ? 24.006 -12.014 -15.084 1.00 87.38 124 LEU A O 1
ATOM 1030 N N . ASP A 1 125 ? 21.875 -11.659 -14.446 1.00 91.88 125 ASP A N 1
ATOM 1031 C CA . ASP A 1 125 ? 22.049 -11.955 -13.031 1.00 91.88 125 ASP A CA 1
ATOM 1032 C C . ASP A 1 125 ? 20.929 -12.848 -12.485 1.00 91.88 125 ASP A C 1
ATOM 1034 O O . ASP A 1 125 ? 19.795 -12.803 -12.954 1.00 91.88 125 ASP A O 1
ATOM 1038 N N . ASN A 1 126 ? 21.226 -13.616 -11.435 1.00 93.69 126 ASN A N 1
ATOM 1039 C CA . ASN A 1 126 ? 20.228 -14.411 -10.721 1.00 93.69 126 ASN A CA 1
ATOM 1040 C C . ASN A 1 126 ? 19.635 -13.622 -9.546 1.00 93.69 126 ASN A C 1
ATOM 1042 O O . ASN A 1 126 ? 20.328 -12.832 -8.897 1.00 93.69 126 ASN A O 1
ATOM 1046 N N . TYR A 1 127 ? 18.360 -13.866 -9.237 1.00 94.62 127 TYR A N 1
ATOM 1047 C CA . TYR A 1 127 ? 17.630 -13.140 -8.198 1.00 94.62 127 TYR A CA 1
ATOM 1048 C C . TYR A 1 127 ? 16.864 -14.068 -7.252 1.00 94.62 127 TYR A C 1
ATOM 1050 O O . TYR A 1 127 ? 16.511 -15.201 -7.572 1.00 94.62 127 TYR A O 1
ATOM 1058 N N . SER A 1 128 ? 16.617 -13.540 -6.059 1.00 94.25 128 SER A N 1
ATOM 1059 C CA . SER A 1 128 ? 15.771 -14.100 -5.011 1.00 94.25 128 SER A CA 1
ATOM 1060 C C . SER A 1 128 ? 14.921 -12.983 -4.399 1.00 94.25 128 SER A C 1
ATOM 1062 O O . SER A 1 128 ? 15.046 -11.814 -4.769 1.00 94.25 128 SER A O 1
ATOM 1064 N N . LEU A 1 129 ? 14.097 -13.308 -3.399 1.00 92.69 129 LEU A N 1
ATOM 1065 C CA . LEU A 1 129 ? 13.323 -12.308 -2.650 1.00 92.69 129 LEU A CA 1
ATOM 1066 C C . LEU A 1 129 ? 14.203 -11.268 -1.933 1.00 92.69 129 LEU A C 1
ATOM 1068 O O . LEU A 1 129 ? 13.721 -10.182 -1.624 1.00 92.69 129 LEU A O 1
ATOM 1072 N N . MET A 1 130 ? 15.481 -11.584 -1.689 1.00 90.88 130 MET A N 1
ATOM 1073 C CA . MET A 1 130 ? 16.454 -10.679 -1.062 1.00 90.88 130 MET A CA 1
ATOM 1074 C C . MET A 1 130 ? 17.337 -9.942 -2.079 1.00 90.88 130 MET A C 1
ATOM 1076 O O . MET A 1 130 ? 18.314 -9.297 -1.706 1.00 90.88 130 MET A O 1
ATOM 1080 N N . GLY A 1 131 ? 17.017 -10.050 -3.369 1.00 92.81 131 GLY A N 1
ATOM 1081 C CA . GLY A 1 131 ? 17.767 -9.429 -4.450 1.00 92.81 131 GLY A CA 1
ATOM 1082 C C . GLY A 1 131 ? 18.748 -10.369 -5.134 1.00 92.81 131 GLY A C 1
ATOM 1083 O O . GLY A 1 131 ? 18.489 -11.568 -5.256 1.00 92.81 131 GLY A O 1
ATOM 1084 N N . LYS A 1 132 ? 19.836 -9.798 -5.657 1.00 93.56 132 LYS A N 1
ATOM 1085 C CA . LYS A 1 132 ? 20.799 -10.495 -6.518 1.00 93.56 132 LYS A CA 1
ATOM 1086 C C . LYS A 1 132 ? 21.555 -11.582 -5.748 1.00 93.56 132 LYS A C 1
ATOM 1088 O O . LYS A 1 132 ? 22.074 -11.331 -4.662 1.00 93.56 132 LYS A O 1
ATOM 1093 N N . VAL A 1 133 ? 21.651 -12.766 -6.340 1.00 93.81 133 VAL A N 1
ATOM 1094 C CA . VAL A 1 133 ? 22.293 -13.960 -5.769 1.00 93.81 133 VAL A CA 1
ATOM 1095 C C . VAL A 1 133 ? 23.153 -14.665 -6.818 1.00 93.81 133 VAL A C 1
ATOM 1097 O O . VAL A 1 133 ? 23.047 -14.383 -8.007 1.00 93.81 133 VAL A O 1
ATOM 1100 N N . ASN A 1 134 ? 24.028 -15.576 -6.383 1.00 91.56 134 ASN A N 1
ATOM 1101 C CA . ASN A 1 134 ? 24.855 -16.367 -7.303 1.00 91.56 134 ASN A CA 1
ATOM 1102 C C . ASN A 1 134 ? 24.052 -17.491 -7.968 1.00 91.56 134 ASN A C 1
ATOM 1104 O O . ASN A 1 134 ? 24.189 -17.718 -9.166 1.00 91.56 134 ASN A O 1
ATOM 1108 N N . ASP A 1 135 ? 23.210 -18.166 -7.188 1.00 87.25 135 ASP A N 1
ATOM 1109 C CA . ASP A 1 135 ? 22.310 -19.226 -7.632 1.00 87.25 135 ASP A CA 1
ATOM 1110 C C . ASP A 1 135 ? 20.890 -18.820 -7.243 1.00 87.25 135 ASP A C 1
ATOM 1112 O O . ASP A 1 135 ? 20.635 -18.492 -6.081 1.00 87.25 135 ASP A O 1
ATOM 1116 N N . GLY A 1 136 ? 20.004 -18.730 -8.226 1.00 79.94 136 GLY A N 1
ATOM 1117 C CA . GLY A 1 136 ? 18.666 -18.179 -8.052 1.00 79.94 136 GLY A CA 1
ATOM 1118 C C . GLY A 1 136 ? 17.641 -18.927 -8.881 1.00 79.94 136 GLY A C 1
ATOM 1119 O O . GLY A 1 136 ? 17.962 -19.798 -9.688 1.00 79.94 136 GLY A O 1
ATOM 1120 N N . GLU A 1 137 ? 16.383 -18.579 -8.655 1.00 79.88 137 GLU A N 1
ATOM 1121 C CA . GLU A 1 137 ? 15.269 -19.233 -9.327 1.00 79.88 137 GLU A CA 1
ATOM 1122 C C . GLU A 1 137 ? 15.225 -18.850 -10.808 1.00 79.88 137 GLU A C 1
ATOM 1124 O O . GLU A 1 137 ? 15.445 -17.696 -11.186 1.00 79.88 137 GLU A O 1
ATOM 1129 N N . ARG A 1 138 ? 14.894 -19.821 -11.663 1.00 81.12 138 ARG A N 1
ATOM 1130 C CA . ARG A 1 138 ? 14.598 -19.533 -13.072 1.00 81.12 138 ARG A CA 1
ATOM 1131 C C . ARG A 1 138 ? 13.250 -18.829 -13.167 1.00 81.12 138 ARG A C 1
ATOM 1133 O O . ARG A 1 138 ? 12.325 -19.163 -12.433 1.00 81.12 138 ARG A O 1
ATOM 1140 N N . GLU A 1 139 ? 13.125 -17.904 -14.116 1.00 88.56 139 GLU A N 1
ATOM 1141 C CA . GLU A 1 139 ? 11.870 -17.180 -14.375 1.00 88.56 139 GLU A CA 1
ATOM 1142 C C . GLU A 1 139 ? 11.326 -16.446 -13.131 1.00 88.56 139 GLU A C 1
ATOM 1144 O O . GLU A 1 139 ? 10.111 -16.341 -12.918 1.00 88.56 139 GLU A O 1
ATOM 1149 N N . PHE A 1 140 ? 12.225 -15.931 -12.291 1.00 95.19 140 PHE A N 1
ATOM 1150 C CA . PHE A 1 140 ? 11.874 -15.300 -11.027 1.00 95.19 140 PHE A CA 1
ATOM 1151 C C . PHE A 1 140 ? 11.016 -14.032 -11.227 1.00 95.19 140 PHE A C 1
ATOM 1153 O O . PHE A 1 140 ? 10.061 -13.829 -10.476 1.00 95.19 140 PHE A O 1
ATOM 1160 N N . SER A 1 141 ? 11.204 -13.247 -12.296 1.00 96.56 141 SER A N 1
ATOM 1161 C CA . SER A 1 141 ? 10.309 -12.128 -12.652 1.00 96.56 141 SER A CA 1
ATOM 1162 C C . SER A 1 141 ? 8.876 -12.590 -12.871 1.00 96.56 141 SER A C 1
ATOM 1164 O O . SER A 1 141 ? 7.943 -11.942 -12.402 1.00 96.56 141 SER A O 1
ATOM 1166 N N . SER A 1 142 ? 8.676 -13.721 -13.551 1.00 96.81 142 SER A N 1
ATOM 1167 C CA . SER A 1 142 ? 7.342 -14.277 -13.800 1.00 96.81 142 SER A CA 1
ATOM 1168 C C . SER A 1 142 ? 6.670 -14.719 -12.499 1.00 96.81 142 SER A C 1
ATOM 1170 O O . SER A 1 142 ? 5.467 -14.507 -12.317 1.00 96.81 142 SER A O 1
ATOM 1172 N N . LEU A 1 143 ? 7.439 -15.299 -11.568 1.00 96.88 143 LEU A N 1
ATOM 1173 C CA . LEU A 1 143 ? 6.974 -15.620 -10.217 1.00 96.88 143 LEU A CA 1
ATOM 1174 C C . LEU A 1 143 ? 6.532 -14.353 -9.472 1.00 96.88 143 LEU A C 1
ATOM 1176 O O . LEU A 1 143 ? 5.401 -14.303 -8.985 1.00 96.88 143 LEU A O 1
ATOM 1180 N N . ILE A 1 144 ? 7.384 -13.324 -9.421 1.00 98.19 144 ILE A N 1
ATOM 1181 C CA . ILE A 1 144 ? 7.079 -12.074 -8.714 1.00 98.19 144 ILE A CA 1
ATOM 1182 C C . ILE A 1 144 ? 5.874 -11.362 -9.327 1.00 98.19 144 ILE A C 1
ATOM 1184 O O . ILE A 1 144 ? 4.981 -10.931 -8.597 1.00 98.19 144 ILE A O 1
ATOM 1188 N N . MET A 1 145 ? 5.790 -11.297 -10.654 1.00 98.25 145 MET A N 1
ATOM 1189 C CA . MET A 1 145 ? 4.649 -10.715 -11.359 1.00 98.25 145 MET A CA 1
ATOM 1190 C C . MET A 1 145 ? 3.340 -11.420 -11.011 1.00 98.25 145 MET A C 1
ATOM 1192 O O . MET A 1 145 ? 2.334 -10.758 -10.759 1.00 98.25 145 MET A O 1
ATOM 1196 N N . ARG A 1 146 ? 3.340 -12.757 -10.942 1.00 98.31 146 ARG A N 1
ATOM 1197 C CA . ARG A 1 146 ? 2.153 -13.530 -10.559 1.00 98.31 146 ARG A CA 1
ATOM 1198 C C . ARG A 1 146 ? 1.708 -13.226 -9.129 1.00 98.31 146 ARG A C 1
ATOM 1200 O O . ARG A 1 146 ? 0.517 -13.005 -8.907 1.00 98.31 146 ARG A O 1
ATOM 1207 N N . GLU A 1 147 ? 2.636 -13.206 -8.175 1.00 98.31 147 GLU A N 1
ATOM 1208 C CA . GLU A 1 147 ? 2.314 -12.905 -6.774 1.00 98.31 147 GLU A CA 1
ATOM 1209 C C . GLU A 1 147 ? 1.857 -11.451 -6.594 1.00 98.31 147 GLU A C 1
ATOM 1211 O O . GLU A 1 147 ? 0.870 -11.192 -5.905 1.00 98.31 147 GLU A O 1
ATOM 1216 N N . MET A 1 148 ? 2.486 -10.509 -7.299 1.00 98.69 148 MET A N 1
ATOM 1217 C CA . MET A 1 148 ? 2.072 -9.108 -7.341 1.00 98.69 148 MET A CA 1
ATOM 1218 C C . MET A 1 148 ? 0.656 -8.940 -7.902 1.00 98.69 148 MET A C 1
ATOM 1220 O O . MET A 1 148 ? -0.163 -8.255 -7.289 1.00 98.69 148 MET A O 1
ATOM 1224 N N . ILE A 1 149 ? 0.340 -9.574 -9.037 1.00 98.69 149 ILE A N 1
ATOM 1225 C CA . ILE A 1 149 ? -0.997 -9.520 -9.648 1.00 98.69 149 ILE A CA 1
ATOM 1226 C C . ILE A 1 149 ? -2.042 -10.132 -8.713 1.00 98.69 149 ILE A C 1
ATOM 1228 O O . ILE A 1 149 ? -3.115 -9.552 -8.535 1.00 98.69 149 ILE A O 1
ATOM 1232 N N . ARG A 1 150 ? -1.735 -11.272 -8.079 1.00 98.50 150 ARG A N 1
ATOM 1233 C CA . ARG A 1 150 ? -2.615 -11.896 -7.081 1.00 98.50 150 ARG A CA 1
ATOM 1234 C C . ARG A 1 150 ? -2.892 -10.932 -5.927 1.00 98.50 150 ARG A C 1
ATOM 1236 O O . ARG A 1 150 ? -4.055 -10.642 -5.652 1.00 98.50 150 ARG A O 1
ATOM 1243 N N . ALA A 1 151 ? -1.844 -10.387 -5.307 1.00 98.31 151 ALA A N 1
ATOM 1244 C CA . ALA A 1 151 ? -1.972 -9.443 -4.202 1.00 98.31 151 ALA A CA 1
ATOM 1245 C C . ALA A 1 151 ? -2.771 -8.197 -4.612 1.00 98.31 151 ALA A C 1
ATOM 1247 O O . ALA A 1 151 ? -3.695 -7.794 -3.911 1.00 98.31 151 ALA A O 1
ATOM 1248 N N . PHE A 1 152 ? -2.495 -7.621 -5.783 1.00 98.38 152 PHE A N 1
ATOM 1249 C CA . PHE A 1 152 ? -3.251 -6.490 -6.314 1.00 98.38 152 PHE A CA 1
ATOM 1250 C C . PHE A 1 152 ? -4.735 -6.815 -6.508 1.00 98.38 152 PHE A C 1
ATOM 1252 O O . PHE A 1 152 ? -5.596 -6.043 -6.077 1.00 98.38 152 PHE A O 1
ATOM 1259 N N . ASN A 1 153 ? -5.064 -7.966 -7.094 1.00 97.31 153 ASN A N 1
ATOM 1260 C CA . ASN A 1 153 ? -6.448 -8.386 -7.321 1.00 97.31 153 ASN A CA 1
ATOM 1261 C C . ASN A 1 153 ? -7.209 -8.636 -6.015 1.00 97.31 153 ASN A C 1
ATOM 1263 O O . ASN A 1 153 ? -8.380 -8.269 -5.919 1.00 97.31 153 ASN A O 1
ATOM 1267 N N . GLU A 1 154 ? -6.528 -9.132 -4.988 1.00 96.94 154 GLU A N 1
ATOM 1268 C CA . GLU A 1 154 ? -7.084 -9.346 -3.649 1.00 96.94 154 GLU A CA 1
ATOM 1269 C C . GLU A 1 154 ? -7.107 -8.077 -2.779 1.00 96.94 154 GLU A C 1
ATOM 1271 O O . GLU A 1 154 ? -7.646 -8.103 -1.678 1.00 96.94 154 GLU A O 1
ATOM 1276 N N . GLY A 1 155 ? -6.544 -6.961 -3.259 1.00 96.88 155 GLY A N 1
ATOM 1277 C CA . GLY A 1 155 ? -6.439 -5.719 -2.486 1.00 96.88 155 GLY A CA 1
ATOM 1278 C C . GLY A 1 155 ? -5.366 -5.767 -1.393 1.00 96.88 155 GLY A C 1
ATOM 1279 O O . GLY A 1 155 ? -5.431 -4.987 -0.454 1.00 96.88 155 GLY A O 1
ATOM 1280 N N . ARG A 1 156 ? -4.389 -6.670 -1.509 1.00 97.31 156 ARG A N 1
ATOM 1281 C CA . ARG A 1 156 ? -3.287 -6.893 -0.560 1.00 97.31 156 ARG A CA 1
ATOM 1282 C C . ARG A 1 156 ? -1.928 -6.395 -1.075 1.00 97.31 156 ARG A C 1
ATOM 1284 O O . ARG A 1 156 ? -0.878 -6.875 -0.653 1.00 97.31 156 ARG A O 1
ATOM 1291 N N . LEU A 1 157 ? -1.925 -5.487 -2.059 1.00 98.25 157 LEU A N 1
ATOM 1292 C CA . LEU A 1 157 ? -0.683 -5.001 -2.677 1.00 98.25 157 LEU A CA 1
ATOM 1293 C C . LEU A 1 157 ? 0.191 -4.245 -1.670 1.00 98.25 157 LEU A C 1
ATOM 1295 O O . LEU A 1 157 ? 1.406 -4.417 -1.676 1.00 98.25 157 LEU A O 1
ATOM 1299 N N . ARG A 1 158 ? -0.418 -3.434 -0.798 1.00 97.94 158 ARG A N 1
ATOM 1300 C CA . ARG A 1 158 ? 0.310 -2.691 0.237 1.00 97.94 158 ARG A CA 1
ATOM 1301 C C . ARG A 1 158 ? 1.042 -3.639 1.187 1.00 97.94 158 ARG A C 1
ATOM 1303 O O . ARG A 1 158 ? 2.216 -3.433 1.457 1.00 97.94 158 ARG A O 1
ATOM 1310 N N . GLU A 1 159 ? 0.383 -4.707 1.617 1.00 97.94 159 GLU A N 1
ATOM 1311 C CA . GLU A 1 159 ? 0.941 -5.753 2.473 1.00 97.94 159 GLU A CA 1
ATOM 1312 C C . GLU A 1 159 ? 2.113 -6.472 1.792 1.00 97.94 159 GLU A C 1
ATOM 1314 O O . GLU A 1 159 ? 3.151 -6.691 2.416 1.00 97.94 159 GLU A O 1
ATOM 1319 N N . LEU A 1 160 ? 1.977 -6.803 0.501 1.00 98.12 160 LEU A N 1
ATOM 1320 C CA . LEU A 1 160 ? 3.071 -7.392 -0.273 1.00 98.12 160 LEU A CA 1
ATOM 1321 C C . LEU A 1 160 ? 4.282 -6.453 -0.310 1.00 98.12 160 LEU A C 1
ATOM 1323 O O . LEU A 1 160 ? 5.398 -6.888 -0.042 1.00 98.12 160 LEU A O 1
ATOM 1327 N N . VAL A 1 161 ? 4.068 -5.170 -0.594 1.00 98.44 161 VAL A N 1
ATOM 1328 C CA . VAL A 1 161 ? 5.134 -4.160 -0.637 1.00 98.44 161 VAL A CA 1
ATOM 1329 C C . VAL A 1 161 ? 5.801 -3.981 0.726 1.00 98.44 161 VAL A C 1
ATOM 1331 O O . VAL A 1 161 ? 7.027 -3.932 0.817 1.00 98.44 161 VAL A O 1
ATOM 1334 N N . GLU A 1 162 ? 5.016 -3.946 1.802 1.00 98.19 162 GLU A N 1
ATOM 1335 C CA . GLU A 1 162 ? 5.533 -3.889 3.169 1.00 98.19 162 GLU A CA 1
ATOM 1336 C C . GLU A 1 162 ? 6.355 -5.132 3.549 1.00 98.19 162 GLU A C 1
ATOM 1338 O O . GLU A 1 162 ? 7.239 -5.036 4.401 1.00 98.19 162 GLU A O 1
ATOM 1343 N N . SER A 1 163 ? 6.120 -6.283 2.915 1.00 97.12 163 SER A N 1
ATOM 1344 C CA . SER A 1 163 ? 6.871 -7.516 3.183 1.00 97.12 163 SER A CA 1
ATOM 1345 C C . SER A 1 163 ? 8.241 -7.592 2.494 1.00 97.12 163 SER A C 1
ATOM 1347 O O . SER A 1 163 ? 9.041 -8.464 2.831 1.00 97.12 163 SER A O 1
ATOM 1349 N N . ILE A 1 164 ? 8.541 -6.687 1.554 1.00 97.44 164 ILE A N 1
ATOM 1350 C CA . ILE A 1 164 ? 9.813 -6.701 0.820 1.00 97.44 164 ILE A CA 1
ATOM 1351 C C . ILE A 1 164 ? 10.959 -6.325 1.765 1.00 97.44 164 ILE A C 1
ATOM 1353 O O . ILE A 1 164 ? 11.025 -5.209 2.289 1.00 97.44 164 ILE A O 1
ATOM 1357 N N . ALA A 1 165 ? 11.893 -7.257 1.947 1.00 95.12 165 ALA A N 1
ATOM 1358 C CA . ALA A 1 165 ? 13.072 -7.099 2.792 1.00 95.12 165 ALA A CA 1
ATOM 1359 C C . ALA A 1 165 ? 14.244 -6.448 2.029 1.00 95.12 165 ALA A C 1
ATOM 1361 O O . ALA A 1 165 ? 15.328 -7.019 1.936 1.00 95.12 165 ALA A O 1
ATOM 1362 N N . ASP A 1 166 ? 14.018 -5.255 1.471 1.00 96.88 166 ASP A N 1
ATOM 1363 C CA . ASP A 1 166 ? 15.022 -4.483 0.726 1.00 96.88 166 ASP A CA 1
ATOM 1364 C C . ASP A 1 166 ? 14.971 -2.997 1.123 1.00 96.88 166 ASP A C 1
ATOM 1366 O O . ASP A 1 166 ? 13.897 -2.390 1.183 1.00 96.88 166 ASP A O 1
ATOM 1370 N N . ASN A 1 167 ? 16.137 -2.395 1.379 1.00 96.69 167 ASN A N 1
ATOM 1371 C CA . ASN A 1 167 ? 16.242 -0.993 1.798 1.00 96.69 167 ASN A CA 1
ATOM 1372 C C . ASN A 1 167 ? 15.621 -0.034 0.777 1.00 96.69 167 ASN A C 1
ATOM 1374 O O . ASN A 1 167 ? 14.925 0.899 1.165 1.00 96.69 167 ASN A O 1
ATOM 1378 N N . LYS A 1 168 ? 15.816 -0.276 -0.523 1.00 97.56 168 LYS A N 1
ATOM 1379 C CA . LYS A 1 168 ? 15.274 0.573 -1.587 1.00 97.56 168 LYS A CA 1
ATOM 1380 C C . LYS A 1 168 ? 13.758 0.511 -1.622 1.00 97.56 168 LYS A C 1
ATOM 1382 O O . LYS A 1 168 ? 13.121 1.552 -1.752 1.00 97.56 168 LYS A O 1
ATOM 1387 N N . ALA A 1 169 ? 13.175 -0.672 -1.427 1.00 98.25 169 ALA A N 1
ATOM 1388 C CA . ALA A 1 169 ? 11.724 -0.803 -1.326 1.00 98.25 169 ALA A CA 1
ATOM 1389 C C . ALA A 1 169 ? 11.160 -0.007 -0.137 1.00 98.25 169 ALA A C 1
ATOM 1391 O O . ALA A 1 169 ? 10.165 0.705 -0.283 1.00 98.25 169 ALA A O 1
ATOM 1392 N N . LYS A 1 170 ? 11.827 -0.079 1.022 1.00 98.06 170 LYS A N 1
ATOM 1393 C CA . LYS A 1 170 ? 11.423 0.646 2.236 1.00 98.06 170 LYS A CA 1
ATOM 1394 C C . LYS A 1 170 ? 11.590 2.154 2.125 1.00 98.06 170 LYS A C 1
ATOM 1396 O O . LYS A 1 170 ? 10.701 2.886 2.549 1.00 98.06 170 LYS A O 1
ATOM 1401 N N . GLU A 1 171 ? 12.685 2.618 1.536 1.00 98.50 171 GLU A N 1
ATOM 1402 C CA . GLU A 1 171 ? 12.902 4.037 1.255 1.00 98.50 171 GLU A CA 1
ATOM 1403 C C . GLU A 1 171 ? 11.802 4.583 0.333 1.00 98.50 171 GLU A C 1
ATOM 1405 O O . GLU A 1 171 ? 11.167 5.577 0.676 1.00 98.50 171 GLU A O 1
ATOM 1410 N N . ILE A 1 172 ? 11.515 3.907 -0.790 1.00 98.69 172 ILE A N 1
ATOM 1411 C CA . ILE A 1 172 ? 10.467 4.329 -1.738 1.00 98.69 172 ILE A CA 1
ATOM 1412 C C . ILE A 1 172 ? 9.100 4.406 -1.045 1.00 98.69 172 ILE A C 1
ATOM 1414 O O . ILE A 1 172 ? 8.410 5.417 -1.176 1.00 98.69 172 ILE A O 1
ATOM 1418 N N . LEU A 1 173 ? 8.717 3.366 -0.292 1.00 98.69 173 LEU A N 1
ATOM 1419 C CA . LEU A 1 173 ? 7.441 3.330 0.429 1.00 98.69 173 LEU A CA 1
ATOM 1420 C C . LEU A 1 173 ? 7.311 4.501 1.411 1.00 98.69 173 LEU A C 1
ATOM 1422 O O . LEU A 1 173 ? 6.302 5.198 1.418 1.00 98.69 173 LEU A O 1
ATOM 1426 N N . ARG A 1 174 ? 8.349 4.747 2.214 1.00 98.38 174 ARG A N 1
ATOM 1427 C CA . ARG A 1 174 ? 8.326 5.799 3.237 1.00 98.38 174 ARG A CA 1
ATOM 1428 C C . ARG A 1 174 ? 8.339 7.199 2.637 1.00 98.38 174 ARG A C 1
ATOM 1430 O O . ARG A 1 174 ? 7.644 8.066 3.152 1.00 98.38 174 ARG A O 1
ATOM 1437 N N . HIS A 1 175 ? 9.072 7.428 1.547 1.00 98.38 175 HIS A N 1
ATOM 1438 C CA . HIS A 1 175 ? 9.003 8.706 0.831 1.00 98.38 175 HIS A CA 1
ATOM 1439 C C . HIS A 1 175 ? 7.603 8.958 0.265 1.00 98.38 175 HIS A C 1
ATOM 1441 O O . HIS A 1 175 ? 7.083 10.063 0.397 1.00 98.38 175 HIS A O 1
ATOM 1447 N N . LEU A 1 176 ? 6.960 7.934 -0.307 1.00 97.88 176 LEU A N 1
ATOM 1448 C CA . LEU A 1 176 ? 5.572 8.037 -0.762 1.00 97.88 176 LEU A CA 1
ATOM 1449 C C . LEU A 1 176 ? 4.619 8.411 0.376 1.00 97.88 176 LEU A C 1
ATOM 1451 O O . LEU A 1 176 ? 3.795 9.311 0.220 1.00 97.88 176 LEU A O 1
ATOM 1455 N N . ASP A 1 177 ? 4.735 7.729 1.509 1.00 97.56 177 ASP A N 1
ATOM 1456 C CA . ASP A 1 177 ? 3.858 7.933 2.659 1.00 97.56 177 ASP A CA 1
ATOM 1457 C C . ASP A 1 177 ? 4.046 9.302 3.322 1.00 97.56 177 ASP A C 1
ATOM 1459 O O . ASP A 1 177 ? 3.067 9.933 3.717 1.00 97.56 177 ASP A O 1
ATOM 1463 N N . LEU A 1 178 ? 5.290 9.777 3.428 1.00 96.25 178 LEU A N 1
ATOM 1464 C CA . LEU A 1 178 ? 5.614 11.034 4.104 1.00 96.25 178 LEU A CA 1
ATOM 1465 C C . LEU A 1 178 ? 5.406 12.269 3.223 1.00 96.25 178 LEU A C 1
ATOM 1467 O O . LEU A 1 178 ? 4.986 13.307 3.730 1.00 96.25 178 LEU A O 1
ATOM 1471 N N . GLU A 1 179 ? 5.727 12.187 1.929 1.00 97.50 179 GLU A N 1
ATOM 1472 C CA . GLU A 1 179 ? 5.762 13.358 1.037 1.00 97.50 179 GLU A CA 1
ATOM 1473 C C . GLU A 1 179 ? 4.575 13.399 0.053 1.00 97.50 179 GLU A C 1
ATOM 1475 O O . GLU A 1 179 ? 4.248 14.471 -0.453 1.00 97.50 179 GLU A O 1
ATOM 1480 N N . TYR A 1 180 ? 3.897 12.268 -0.195 1.00 97.56 180 TYR A N 1
ATOM 1481 C CA . TYR A 1 180 ? 2.903 12.129 -1.274 1.00 97.56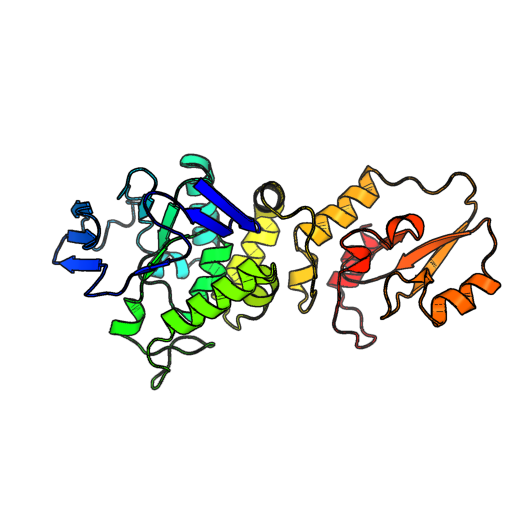 180 TYR A CA 1
ATOM 1482 C C . TYR A 1 180 ? 1.587 11.457 -0.849 1.00 97.56 180 TYR A C 1
ATOM 1484 O O . TYR A 1 180 ? 0.905 10.838 -1.674 1.00 97.56 180 TYR A O 1
ATOM 1492 N N . TYR A 1 181 ? 1.194 11.581 0.424 1.00 96.81 181 TYR A N 1
ATOM 1493 C CA . TYR A 1 181 ? -0.101 11.088 0.915 1.00 96.81 181 TYR A CA 1
ATOM 1494 C C . TYR A 1 181 ? -1.280 11.623 0.083 1.00 96.81 181 TYR A C 1
ATOM 1496 O O . TYR A 1 181 ? -2.101 10.839 -0.390 1.00 96.81 181 TYR A O 1
ATOM 1504 N N . GLU A 1 182 ? -1.333 12.935 -0.167 1.00 96.69 182 GLU A N 1
ATOM 1505 C CA . GLU A 1 182 ? -2.437 13.588 -0.891 1.00 96.69 182 GLU A CA 1
ATOM 1506 C C . GLU A 1 182 ? -2.614 13.051 -2.318 1.00 96.69 182 GLU A C 1
ATOM 1508 O O . GLU A 1 182 ? -3.726 12.955 -2.840 1.00 96.69 182 GLU A O 1
ATOM 1513 N N . GLU A 1 183 ? -1.523 12.697 -2.996 1.00 96.69 183 GLU A N 1
ATOM 1514 C CA . GLU A 1 183 ? -1.582 12.056 -4.305 1.00 96.69 183 GLU A CA 1
ATOM 1515 C C . GLU A 1 183 ? -2.051 10.605 -4.215 1.00 96.69 183 GLU A C 1
ATOM 1517 O O . GLU A 1 183 ? -2.874 10.197 -5.037 1.00 96.69 183 GLU A O 1
ATOM 1522 N N . GLN A 1 184 ? -1.549 9.837 -3.243 1.00 96.88 184 GLN A N 1
ATOM 1523 C CA . GLN A 1 184 ? -1.953 8.443 -3.046 1.00 96.88 184 GLN A CA 1
ATOM 1524 C C . GLN A 1 184 ? -3.451 8.348 -2.720 1.00 96.88 184 GLN A C 1
ATOM 1526 O O . GLN A 1 184 ? -4.171 7.547 -3.322 1.00 96.88 184 GLN A O 1
ATOM 1531 N N . GLU A 1 185 ? -3.925 9.202 -1.812 1.00 97.50 185 GLU A N 1
ATOM 1532 C CA . GLU A 1 185 ? -5.294 9.230 -1.298 1.00 97.50 185 GLU A CA 1
ATOM 1533 C C . GLU A 1 185 ? -6.336 9.423 -2.408 1.00 97.50 185 GLU A C 1
ATOM 1535 O O . GLU A 1 185 ? -7.358 8.734 -2.419 1.00 97.50 185 GLU A O 1
ATOM 1540 N N . LYS A 1 186 ? -6.045 10.264 -3.412 1.00 96.12 186 LYS A N 1
ATOM 1541 C CA . LYS A 1 186 ? -6.927 10.510 -4.576 1.00 96.12 186 LYS A CA 1
ATOM 1542 C C . LYS A 1 186 ? -7.318 9.239 -5.330 1.00 96.12 186 LYS A C 1
ATOM 1544 O O . LYS A 1 186 ? -8.360 9.212 -5.984 1.00 96.12 186 LYS A O 1
ATOM 1549 N N . PHE A 1 187 ? -6.475 8.209 -5.282 1.00 96.38 187 PHE A N 1
ATOM 1550 C CA . PHE A 1 187 ? -6.663 6.959 -6.020 1.00 96.38 187 PHE A CA 1
ATOM 1551 C C . PHE A 1 187 ? -6.740 5.729 -5.109 1.00 96.38 187 PHE A C 1
ATOM 1553 O O . PHE A 1 187 ? -6.816 4.596 -5.597 1.00 96.38 187 PHE A O 1
ATOM 1560 N N . TRP A 1 188 ? -6.711 5.926 -3.792 1.00 97.50 188 TRP A N 1
ATOM 1561 C CA . TRP A 1 188 ? -6.790 4.831 -2.842 1.00 97.50 188 TRP A CA 1
ATOM 1562 C C . TRP A 1 188 ? -8.227 4.307 -2.727 1.00 97.50 188 TRP A C 1
ATOM 1564 O O . TRP A 1 188 ? -9.172 5.100 -2.708 1.00 97.50 188 TRP A O 1
ATOM 1574 N N . PRO A 1 189 ? -8.443 2.985 -2.607 1.00 95.94 189 PRO A N 1
ATOM 1575 C CA . PRO A 1 189 ? -9.783 2.442 -2.425 1.00 95.94 189 PRO A CA 1
ATOM 1576 C C . PRO A 1 189 ? -10.471 3.008 -1.176 1.00 95.94 189 PRO A C 1
ATOM 1578 O O . PRO A 1 189 ? -9.879 3.117 -0.100 1.00 95.94 189 PRO A O 1
ATOM 1581 N N . ILE A 1 190 ? -11.756 3.345 -1.302 1.00 95.88 190 ILE A N 1
ATOM 1582 C CA . ILE A 1 190 ? -12.583 3.775 -0.161 1.00 95.88 190 ILE A CA 1
ATOM 1583 C C . ILE A 1 190 ? -12.904 2.586 0.756 1.00 95.88 190 ILE A C 1
ATOM 1585 O O . ILE A 1 190 ? -13.111 2.765 1.954 1.00 95.88 190 ILE A O 1
ATOM 1589 N N . TRP A 1 191 ? -12.938 1.381 0.189 1.00 96.25 191 TRP A N 1
ATOM 1590 C CA . TRP A 1 191 ? -13.220 0.138 0.889 1.00 96.25 191 TRP A CA 1
ATOM 1591 C C . TRP A 1 191 ? -12.293 -0.967 0.393 1.00 96.25 191 TRP A C 1
ATOM 1593 O O . TRP A 1 191 ? -11.974 -1.029 -0.797 1.00 96.25 191 TRP A O 1
ATOM 1603 N N . ASN A 1 192 ? -11.919 -1.861 1.303 1.00 95.50 192 ASN A N 1
ATOM 1604 C CA . ASN A 1 192 ? -11.239 -3.104 0.984 1.00 95.50 192 ASN A CA 1
ATOM 1605 C C . ASN A 1 192 ? -11.771 -4.239 1.862 1.00 95.50 192 ASN A C 1
ATOM 1607 O O . ASN A 1 192 ? -12.289 -4.000 2.956 1.00 95.50 192 ASN A O 1
ATOM 1611 N N . LYS A 1 193 ? -11.610 -5.481 1.398 1.00 94.62 193 LYS A N 1
ATOM 1612 C CA . LYS A 1 193 ? -12.069 -6.661 2.140 1.00 94.62 193 LYS A CA 1
ATOM 1613 C C . LYS A 1 193 ? -11.329 -6.809 3.472 1.00 94.62 193 LYS A C 1
ATOM 1615 O O . LYS A 1 193 ? -11.957 -7.075 4.494 1.00 94.62 193 LYS A O 1
ATOM 1620 N N . GLU A 1 194 ? -10.016 -6.617 3.442 1.00 94.44 194 GLU A N 1
ATOM 1621 C CA . GLU A 1 194 ? -9.102 -6.798 4.571 1.00 94.44 194 GLU A CA 1
ATOM 1622 C C . GLU A 1 194 ? -8.100 -5.635 4.622 1.00 94.44 194 GLU A C 1
ATOM 1624 O O . GLU A 1 194 ? -7.813 -4.996 3.605 1.00 94.44 194 GLU A O 1
ATOM 1629 N N . LEU A 1 195 ? -7.582 -5.347 5.815 1.00 96.38 195 LEU A N 1
ATOM 1630 C CA . LEU A 1 195 ? -6.473 -4.416 6.034 1.00 96.38 195 LEU A CA 1
ATOM 1631 C C . LEU A 1 195 ? -5.527 -5.056 7.051 1.00 96.38 195 LEU A C 1
ATOM 1633 O O . LEU A 1 195 ? -5.798 -5.024 8.246 1.00 96.38 195 LEU A O 1
ATOM 1637 N N . ASN A 1 196 ? -4.422 -5.647 6.602 1.00 96.56 196 ASN A N 1
ATOM 1638 C CA . ASN A 1 196 ? -3.493 -6.292 7.532 1.00 96.56 196 ASN A CA 1
ATOM 1639 C C . ASN A 1 196 ? -2.370 -5.318 7.875 1.00 96.56 196 ASN A C 1
ATOM 1641 O O . ASN A 1 196 ? -1.441 -5.119 7.094 1.00 96.56 196 ASN A O 1
ATOM 1645 N N . ALA A 1 197 ? -2.467 -4.712 9.053 1.00 95.88 197 ALA A N 1
ATOM 1646 C CA . ALA A 1 197 ? -1.489 -3.770 9.562 1.00 95.88 197 ALA A CA 1
ATOM 1647 C C . ALA A 1 197 ? -0.328 -4.518 10.228 1.00 95.88 197 ALA A C 1
ATOM 1649 O O . ALA A 1 197 ? -0.254 -4.612 11.448 1.00 95.88 197 ALA A O 1
ATOM 1650 N N . ILE A 1 198 ? 0.533 -5.142 9.423 1.00 94.31 198 ILE A N 1
ATOM 1651 C CA . ILE A 1 198 ? 1.581 -6.045 9.931 1.00 94.31 198 ILE A CA 1
ATOM 1652 C C . ILE A 1 198 ? 2.800 -5.265 10.428 1.00 94.31 198 ILE A C 1
ATOM 1654 O O . ILE A 1 198 ? 3.420 -5.656 11.416 1.00 94.31 198 ILE A O 1
ATOM 1658 N N . THR A 1 199 ? 3.162 -4.181 9.740 1.00 95.12 199 THR A N 1
ATOM 1659 C CA . THR A 1 199 ? 4.367 -3.398 10.035 1.00 95.12 199 THR A CA 1
ATOM 1660 C C . THR A 1 199 ? 4.009 -2.001 10.534 1.00 95.12 199 THR A C 1
ATOM 1662 O O . THR A 1 199 ? 2.897 -1.527 10.321 1.00 95.12 199 THR A O 1
ATOM 1665 N N . LEU A 1 200 ? 4.960 -1.295 11.153 1.00 95.12 200 LEU A N 1
ATOM 1666 C CA . LEU A 1 200 ? 4.760 0.111 11.535 1.00 95.12 200 LEU A CA 1
ATOM 1667 C C . LEU A 1 200 ? 4.527 1.032 10.329 1.00 95.12 200 LEU A C 1
ATOM 1669 O O . LEU A 1 200 ? 3.869 2.060 10.472 1.00 95.12 200 LEU A O 1
ATOM 1673 N N . ASP A 1 201 ? 4.993 0.646 9.134 1.00 96.81 201 ASP A N 1
ATOM 1674 C CA . ASP A 1 201 ? 4.703 1.389 7.904 1.00 96.81 201 ASP A CA 1
ATOM 1675 C C . ASP A 1 201 ? 3.174 1.407 7.634 1.00 96.81 201 ASP A C 1
ATOM 1677 O O . ASP A 1 201 ? 2.667 2.316 6.979 1.00 96.81 201 ASP A O 1
ATOM 1681 N N . SER A 1 202 ? 2.398 0.462 8.189 1.00 96.88 202 SER A N 1
ATOM 1682 C CA . SER A 1 202 ? 0.936 0.425 8.046 1.00 96.88 202 SER A CA 1
ATOM 1683 C C . SER A 1 202 ? 0.208 1.603 8.713 1.00 96.88 202 SER A C 1
ATOM 1685 O O . SER A 1 202 ? -0.925 1.902 8.331 1.00 96.88 202 SER A O 1
ATOM 1687 N N . LEU A 1 203 ? 0.834 2.290 9.678 1.00 96.12 203 LEU A N 1
ATOM 1688 C CA . LEU A 1 203 ? 0.252 3.476 10.328 1.00 96.12 203 LEU A CA 1
ATOM 1689 C C . LEU A 1 203 ? 0.061 4.643 9.346 1.00 96.12 203 LEU A C 1
ATOM 1691 O O . LEU A 1 203 ? -0.799 5.495 9.553 1.00 96.12 203 LEU A O 1
ATOM 1695 N N . PHE A 1 204 ? 0.839 4.660 8.262 1.00 96.38 204 PHE A N 1
ATOM 1696 C CA . PHE A 1 204 ? 0.819 5.711 7.245 1.00 96.38 204 PHE A CA 1
ATOM 1697 C C . PHE A 1 204 ? -0.025 5.353 6.019 1.00 96.38 204 PHE A C 1
ATOM 1699 O O . PHE A 1 204 ? -0.042 6.094 5.037 1.00 96.38 204 PHE A O 1
ATOM 1706 N N . ARG A 1 205 ? -0.736 4.219 6.045 1.00 96.75 205 ARG A N 1
ATOM 1707 C CA . ARG A 1 205 ? -1.594 3.833 4.924 1.00 96.75 205 ARG A CA 1
ATOM 1708 C C . ARG A 1 205 ? -2.683 4.877 4.686 1.00 96.75 205 ARG A C 1
ATOM 1710 O O . ARG A 1 205 ? -3.273 5.362 5.659 1.00 96.75 205 ARG A O 1
ATOM 1717 N N . PRO A 1 206 ? -3.050 5.148 3.421 1.00 97.75 206 PRO A N 1
ATOM 1718 C CA . PRO A 1 206 ? -4.054 6.165 3.160 1.00 97.75 206 PRO A CA 1
ATOM 1719 C C . PRO A 1 206 ? -5.430 5.874 3.771 1.00 97.75 206 PRO A C 1
ATOM 1721 O O . PRO A 1 206 ? -6.079 6.771 4.298 1.00 97.75 206 PRO A O 1
ATOM 1724 N N . ASP A 1 207 ? -5.857 4.608 3.794 1.00 97.75 207 ASP A N 1
ATOM 1725 C CA . ASP A 1 207 ? -7.111 4.194 4.438 1.00 97.75 207 ASP A CA 1
ATOM 1726 C C . ASP A 1 207 ? -7.122 4.397 5.967 1.00 97.75 207 ASP A C 1
ATOM 1728 O O . ASP A 1 207 ? -8.157 4.789 6.517 1.00 97.75 207 ASP A O 1
ATOM 1732 N N . VAL A 1 208 ? -5.986 4.187 6.641 1.00 97.75 208 VAL A N 1
ATOM 1733 C CA . VAL A 1 208 ? -5.794 4.454 8.078 1.00 97.75 208 VAL A CA 1
ATOM 1734 C C . VAL A 1 208 ? -5.799 5.957 8.359 1.00 97.75 208 VAL A C 1
ATOM 1736 O O . VAL A 1 208 ? -6.566 6.420 9.205 1.00 97.75 208 VAL A O 1
ATOM 1739 N N . HIS A 1 209 ? -5.008 6.734 7.617 1.00 97.00 209 HIS A N 1
ATOM 1740 C CA . HIS A 1 209 ? -4.942 8.186 7.795 1.00 97.00 209 HIS A CA 1
ATOM 1741 C C . HIS A 1 209 ? -6.299 8.848 7.536 1.00 97.00 209 HIS A C 1
ATOM 1743 O O . HIS A 1 209 ? -6.792 9.611 8.367 1.00 97.00 209 HIS A O 1
ATOM 1749 N N . ARG A 1 210 ? -6.970 8.475 6.439 1.00 97.75 210 ARG A N 1
ATOM 1750 C CA . ARG A 1 210 ? -8.320 8.943 6.106 1.00 97.75 210 ARG A CA 1
ATOM 1751 C C . ARG A 1 210 ? -9.318 8.663 7.224 1.00 97.75 210 ARG A C 1
ATOM 1753 O O . ARG A 1 210 ? -10.179 9.503 7.481 1.00 97.75 210 ARG A O 1
ATOM 1760 N N . TRP A 1 211 ? -9.264 7.485 7.848 1.00 97.94 211 TRP A N 1
ATOM 1761 C CA . TRP A 1 211 ? -10.146 7.159 8.971 1.00 97.94 211 TRP A CA 1
ATOM 1762 C C . TRP A 1 211 ? -9.961 8.156 10.117 1.00 97.94 211 TRP A C 1
ATOM 1764 O O . TRP A 1 211 ? -10.936 8.778 10.539 1.00 97.94 211 TRP A O 1
ATOM 1774 N N . MET A 1 212 ? -8.718 8.352 10.563 1.00 97.62 212 MET A N 1
ATOM 1775 C CA . MET A 1 212 ? -8.396 9.265 11.663 1.00 97.62 212 MET A CA 1
ATOM 1776 C C . MET A 1 212 ? -8.787 10.706 11.326 1.00 97.62 212 MET A C 1
ATOM 1778 O O . MET A 1 212 ? -9.507 11.343 12.092 1.00 97.62 212 MET A O 1
ATOM 1782 N N . GLN A 1 213 ? -8.423 11.179 10.133 1.00 96.69 213 GLN A N 1
ATOM 1783 C CA . GLN A 1 213 ? -8.758 12.520 9.661 1.00 96.69 213 GLN A CA 1
ATOM 1784 C C . GLN A 1 213 ? -10.277 12.747 9.622 1.00 96.69 213 GLN A C 1
ATOM 1786 O O . GLN A 1 213 ? -10.777 13.753 10.121 1.00 96.69 213 GLN A O 1
ATOM 1791 N N . ARG A 1 214 ? -11.052 11.789 9.094 1.00 97.25 214 ARG A N 1
ATOM 1792 C CA . ARG A 1 214 ? -12.520 11.899 9.054 1.00 97.25 214 ARG A CA 1
ATOM 1793 C C . ARG A 1 214 ? -13.148 11.880 10.440 1.00 97.25 214 ARG A C 1
ATOM 1795 O O . ARG A 1 214 ? -14.169 12.539 10.624 1.00 97.25 214 ARG A O 1
ATOM 1802 N N . LEU A 1 215 ? -12.580 11.139 11.390 1.00 97.25 215 LEU A N 1
ATOM 1803 C CA . LEU A 1 215 ? -13.031 11.207 12.776 1.00 97.25 215 LEU A CA 1
ATOM 1804 C C . LEU A 1 215 ? -12.796 12.606 13.350 1.00 97.25 215 LEU A C 1
ATOM 1806 O O . LEU A 1 215 ? -13.737 13.199 13.865 1.00 97.25 215 LEU A O 1
ATOM 1810 N N . MET A 1 216 ? -11.595 13.162 13.196 1.00 96.00 216 MET A N 1
ATOM 1811 C CA . MET A 1 216 ? -11.262 14.490 13.724 1.00 96.00 216 MET A CA 1
ATOM 1812 C C . MET A 1 216 ? -12.109 15.609 13.103 1.00 96.00 216 MET A C 1
ATOM 1814 O O . MET A 1 216 ? -12.558 16.512 13.801 1.00 96.00 216 MET A O 1
ATOM 1818 N N . GLU A 1 217 ? -12.344 15.553 11.792 1.00 97.12 217 GLU A N 1
ATOM 1819 C CA . GLU A 1 217 ? -13.021 16.629 11.061 1.00 97.12 217 GLU A CA 1
ATOM 1820 C C . GLU A 1 217 ? -14.551 16.537 11.089 1.00 97.12 217 GLU A C 1
ATOM 1822 O O . GLU A 1 217 ? -15.228 17.550 10.909 1.00 97.12 217 GLU A O 1
ATOM 1827 N N . ARG A 1 218 ? -15.116 15.326 11.207 1.00 96.75 218 ARG A N 1
ATOM 1828 C CA . ARG A 1 218 ? -16.538 15.082 10.890 1.00 96.75 218 ARG A CA 1
ATOM 1829 C C . ARG A 1 218 ? -17.318 14.387 11.993 1.00 96.75 218 ARG A C 1
ATOM 1831 O O . ARG A 1 218 ? -18.546 14.378 11.926 1.00 96.75 218 ARG A O 1
ATOM 1838 N N . TYR A 1 219 ? -16.649 13.737 12.942 1.00 96.50 219 TYR A N 1
ATOM 1839 C CA . TYR A 1 219 ? -17.347 12.968 13.961 1.00 96.50 219 TYR A CA 1
ATOM 1840 C C . TYR A 1 219 ? -17.773 13.856 15.128 1.00 96.50 219 TYR A C 1
ATOM 1842 O O . TYR A 1 219 ? -16.958 14.518 15.764 1.00 96.50 219 TYR A O 1
ATOM 1850 N N . GLU A 1 220 ? -19.056 13.795 15.470 1.00 96.06 220 GLU A N 1
ATOM 1851 C CA . GLU A 1 220 ? -19.583 14.365 16.704 1.00 96.06 220 GLU A CA 1
ATOM 1852 C C . GLU A 1 220 ? -20.067 13.245 17.620 1.00 96.06 220 GLU A C 1
ATOM 1854 O O . GLU A 1 220 ? -20.765 12.322 17.193 1.00 96.06 220 GLU A O 1
ATOM 1859 N N . LYS A 1 221 ? -19.736 13.343 18.912 1.00 95.56 221 LYS A N 1
ATOM 1860 C CA . LYS A 1 221 ? -20.230 12.383 19.902 1.00 95.56 221 LYS A CA 1
ATOM 1861 C C . LYS A 1 221 ? -21.770 12.394 19.955 1.00 95.56 221 LYS A C 1
ATOM 1863 O O . LYS A 1 221 ? -22.386 13.454 19.795 1.00 95.56 221 LYS A O 1
ATOM 1868 N N . PRO A 1 222 ? -22.415 11.279 20.333 1.00 96.00 222 PRO A N 1
ATOM 1869 C CA . PRO A 1 222 ? -23.861 11.248 20.506 1.00 96.00 222 PRO A CA 1
ATOM 1870 C C . PRO A 1 222 ? -24.366 12.282 21.526 1.00 96.00 222 PRO A C 1
ATOM 1872 O O . PRO A 1 222 ? -23.761 12.505 22.581 1.00 96.00 222 PRO A O 1
ATOM 1875 N N . LYS A 1 223 ? -25.535 12.881 21.257 1.00 96.31 223 LYS A N 1
ATOM 1876 C CA . LYS A 1 223 ? -26.123 13.938 22.109 1.00 96.31 223 LYS A CA 1
ATOM 1877 C C . LYS A 1 223 ? -26.432 13.473 23.535 1.00 96.31 223 LYS A C 1
ATOM 1879 O O . LYS A 1 223 ? -26.358 14.269 24.466 1.00 96.31 223 LYS A O 1
ATOM 1884 N N . TYR A 1 224 ? -26.755 12.192 23.717 1.00 94.06 224 TYR A N 1
ATOM 1885 C CA . TYR A 1 224 ? -27.044 11.615 25.035 1.00 94.06 224 TYR A CA 1
ATOM 1886 C C . TYR A 1 224 ? -25.792 11.433 25.905 1.00 94.06 224 TYR A C 1
ATOM 1888 O O . TYR A 1 224 ? -25.903 11.286 27.125 1.00 94.06 224 TYR A O 1
ATOM 1896 N N . ALA A 1 225 ? -24.605 11.411 25.295 1.00 96.25 225 ALA A N 1
ATOM 1897 C CA . ALA A 1 225 ? -23.378 11.073 25.987 1.00 96.25 225 ALA A CA 1
ATOM 1898 C C . ALA A 1 225 ? -22.901 12.210 26.892 1.00 96.25 225 ALA A C 1
ATOM 1900 O O . ALA A 1 225 ? -22.622 13.321 26.426 1.00 96.25 225 ALA A O 1
ATOM 1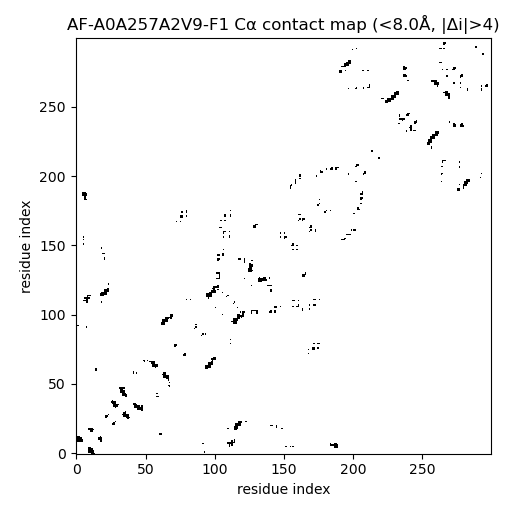901 N N . ARG A 1 226 ? -22.753 11.901 28.182 1.00 96.12 226 ARG A N 1
ATOM 1902 C CA . ARG A 1 226 ? -22.230 12.807 29.215 1.00 96.12 226 ARG A CA 1
ATOM 1903 C C . ARG A 1 226 ? -20.782 12.505 29.587 1.00 96.12 226 ARG A C 1
ATOM 1905 O O . ARG A 1 226 ? -20.057 13.420 29.948 1.00 96.12 226 ARG A O 1
ATOM 1912 N N . TYR A 1 227 ? -20.379 11.241 29.491 1.00 97.50 227 TYR A N 1
ATOM 1913 C CA . TYR A 1 227 ? -19.041 10.776 29.854 1.00 97.50 227 TYR A CA 1
ATOM 1914 C C . TYR A 1 227 ? -18.425 10.009 28.688 1.00 97.50 227 TYR A C 1
ATOM 1916 O O . TYR A 1 227 ? -19.135 9.289 27.990 1.00 97.50 227 TYR A O 1
ATOM 1924 N N . LEU A 1 228 ? -17.117 10.149 28.488 1.00 97.12 228 LEU A N 1
ATOM 1925 C CA . LEU A 1 228 ? -16.348 9.337 27.548 1.00 97.12 228 LEU A CA 1
ATOM 1926 C C . LEU A 1 228 ? -15.802 8.107 28.278 1.00 97.12 228 LEU A C 1
ATOM 1928 O O . LEU A 1 228 ? -15.252 8.234 29.371 1.00 97.12 228 LEU A O 1
ATOM 1932 N N . LEU A 1 229 ? -15.950 6.932 27.673 1.00 97.69 229 LEU A N 1
ATOM 1933 C CA . LEU A 1 229 ? -15.393 5.678 28.160 1.00 97.69 229 LEU A CA 1
ATOM 1934 C C . LEU A 1 229 ? -14.505 5.065 27.079 1.00 97.69 229 LEU A C 1
ATOM 1936 O O . LEU A 1 229 ? -15.001 4.640 26.034 1.00 97.69 229 LEU A O 1
ATOM 1940 N N . PHE A 1 230 ? -13.208 4.971 27.368 1.00 97.56 230 PHE A N 1
ATOM 1941 C CA . PHE A 1 230 ? -12.292 4.195 26.544 1.00 97.56 230 PHE A CA 1
ATOM 1942 C C . PHE A 1 230 ? -12.389 2.710 26.874 1.00 97.56 230 PHE A C 1
ATOM 1944 O O . PHE A 1 230 ? -12.374 2.313 28.041 1.00 97.56 230 PHE A O 1
ATOM 1951 N N . LEU A 1 231 ? -12.472 1.893 25.830 1.00 97.31 231 LEU A N 1
ATOM 1952 C CA . LEU A 1 231 ? -12.478 0.439 25.918 1.00 97.31 231 LEU A CA 1
ATOM 1953 C C . LEU A 1 231 ? -11.289 -0.135 25.143 1.00 97.31 231 LEU A C 1
ATOM 1955 O O . LEU A 1 231 ? -10.921 0.420 24.105 1.00 97.31 231 LEU A O 1
ATOM 1959 N N . PRO A 1 232 ? -10.699 -1.252 25.597 1.00 95.12 232 PRO A N 1
ATOM 1960 C CA . PRO A 1 232 ? -9.718 -1.965 24.794 1.00 95.12 232 PRO A CA 1
ATOM 1961 C C . PRO A 1 232 ? -10.388 -2.568 23.554 1.00 95.12 232 PRO A C 1
ATOM 1963 O O . PRO A 1 232 ? -11.590 -2.836 23.552 1.00 95.12 232 PRO A O 1
ATOM 1966 N N . CYS A 1 233 ? -9.605 -2.814 22.507 1.00 94.06 233 CYS A N 1
ATOM 1967 C CA . CYS A 1 233 ? -10.062 -3.588 21.357 1.00 94.06 233 CYS A CA 1
ATOM 1968 C C . CYS A 1 233 ? -10.238 -5.084 21.683 1.00 94.06 233 CYS A C 1
ATOM 1970 O O . CYS A 1 233 ? -9.851 -5.576 22.746 1.00 94.06 233 CYS A O 1
ATOM 1972 N N . SER 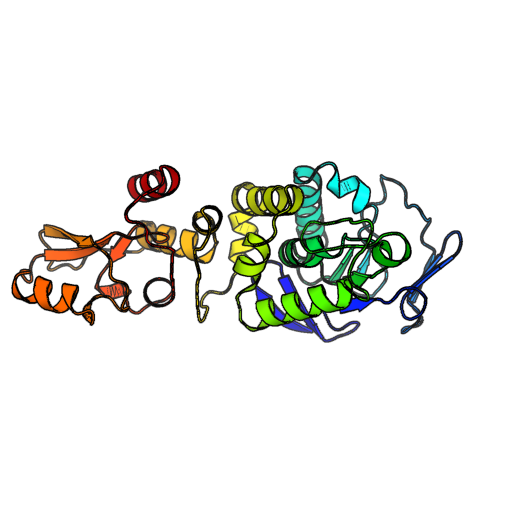A 1 234 ? -10.815 -5.829 20.741 1.00 94.12 234 SER A N 1
ATOM 1973 C CA . SER A 1 234 ? -10.914 -7.288 20.805 1.00 94.12 234 SER A CA 1
ATOM 1974 C C . SER A 1 234 ? -10.650 -7.919 19.444 1.00 94.12 234 SER A C 1
ATOM 1976 O O . SER A 1 234 ? -10.993 -7.329 18.424 1.00 94.12 234 SER A O 1
ATOM 1978 N N . ALA A 1 235 ? -10.127 -9.150 19.432 1.00 91.38 235 ALA A N 1
ATOM 1979 C CA . ALA A 1 235 ? -9.858 -9.888 18.193 1.00 91.38 235 ALA A CA 1
ATOM 1980 C C . ALA A 1 235 ? -11.113 -10.035 17.314 1.00 91.38 235 ALA A C 1
ATOM 1982 O O . ALA A 1 235 ? -11.080 -9.800 16.111 1.00 91.38 235 ALA A O 1
ATOM 1983 N N . LYS A 1 236 ? -12.255 -10.376 17.925 1.00 94.62 236 LYS A N 1
ATOM 1984 C CA . LYS A 1 236 ? -13.527 -10.446 17.202 1.00 94.62 236 LYS A CA 1
ATOM 1985 C C . LYS A 1 236 ? -14.054 -9.038 16.924 1.00 94.62 236 LYS A C 1
ATOM 1987 O O . LYS A 1 236 ? -14.281 -8.281 17.869 1.00 94.62 236 LYS A O 1
ATOM 1992 N N . LYS A 1 237 ? -14.307 -8.755 15.646 1.00 95.75 237 LYS A N 1
ATOM 1993 C CA . LYS A 1 237 ? -14.929 -7.528 15.140 1.00 95.75 237 LYS A CA 1
ATOM 1994 C C . LYS A 1 237 ? -16.266 -7.858 14.444 1.00 95.75 237 LYS A C 1
ATOM 1996 O O . LYS A 1 237 ? -16.392 -8.960 13.904 1.00 95.75 237 LYS A O 1
ATOM 2001 N N . PRO A 1 238 ? -17.271 -6.964 14.470 1.00 97.12 238 PRO A N 1
ATOM 2002 C CA . PRO A 1 238 ? -17.318 -5.722 15.248 1.00 97.12 238 PRO A CA 1
ATOM 2003 C C . PRO A 1 238 ? -17.186 -5.974 16.761 1.00 97.12 238 PRO A C 1
ATOM 2005 O O . PRO A 1 238 ? -17.527 -7.054 17.248 1.00 97.12 238 PRO A O 1
ATOM 2008 N N . TYR A 1 239 ? -16.623 -5.039 17.526 1.00 97.00 239 TYR A N 1
ATOM 2009 C CA . TYR A 1 239 ? -16.199 -5.349 18.898 1.00 97.00 239 TYR A CA 1
ATOM 2010 C C . TYR A 1 239 ? -17.369 -5.670 19.825 1.00 97.00 239 TYR A C 1
ATOM 2012 O O . TYR A 1 239 ? -17.230 -6.540 20.684 1.00 97.00 239 TYR A O 1
ATOM 2020 N N . SER A 1 240 ? -18.530 -5.031 19.646 1.00 96.44 240 SER A N 1
ATOM 2021 C CA . SER A 1 240 ? -19.716 -5.241 20.493 1.00 96.44 240 SER A CA 1
ATOM 2022 C C . SER A 1 240 ? -20.222 -6.684 20.544 1.00 96.44 240 SER A C 1
ATOM 2024 O O . SER A 1 240 ? -20.870 -7.063 21.522 1.00 96.44 240 SER A O 1
ATOM 2026 N N . ILE A 1 241 ? -19.912 -7.510 19.537 1.00 96.38 241 ILE A N 1
ATOM 2027 C CA . ILE A 1 241 ? -20.296 -8.930 19.502 1.00 96.38 241 ILE A CA 1
ATOM 2028 C C . ILE A 1 241 ? -19.237 -9.859 20.115 1.00 96.38 241 ILE A C 1
ATOM 2030 O O . ILE A 1 241 ? -19.453 -11.073 20.218 1.00 96.38 241 ILE A O 1
ATOM 2034 N N . SER A 1 242 ? -18.088 -9.323 20.532 1.00 97.25 242 SER A N 1
ATOM 2035 C CA . SER A 1 242 ? -17.057 -10.085 21.234 1.00 97.25 242 SER A CA 1
ATOM 2036 C C . SER A 1 242 ? -17.518 -10.500 22.636 1.00 97.25 242 SER A C 1
ATOM 2038 O O . SER A 1 242 ? -18.402 -9.891 23.242 1.00 97.25 242 SER A O 1
ATOM 2040 N N . LYS A 1 243 ? -16.923 -11.567 23.186 1.00 97.25 243 LYS A N 1
ATOM 2041 C CA . LYS A 1 243 ? -17.234 -12.023 24.552 1.00 97.25 243 LYS A CA 1
ATOM 2042 C C . LYS A 1 243 ? -16.951 -10.919 25.579 1.00 97.25 243 LYS A C 1
ATOM 2044 O O . LYS A 1 243 ? -17.816 -10.641 26.402 1.00 97.25 243 LYS A O 1
ATOM 2049 N N . SER A 1 244 ? -15.789 -10.273 25.482 1.00 96.00 244 SER A N 1
ATOM 2050 C CA . SER A 1 244 ? -15.349 -9.237 26.421 1.00 96.00 244 SER A CA 1
ATOM 2051 C C . SER A 1 244 ? -16.259 -8.011 26.398 1.00 96.00 244 SER A C 1
ATOM 2053 O O . SER A 1 244 ? -16.700 -7.563 27.451 1.00 96.00 244 SER A O 1
ATOM 2055 N N . HIS A 1 245 ? -16.616 -7.500 25.215 1.00 97.38 245 HIS A N 1
ATOM 2056 C CA . HIS A 1 245 ? -17.497 -6.331 25.130 1.00 97.38 245 HIS A CA 1
ATOM 2057 C C . HIS A 1 245 ? -18.926 -6.637 25.567 1.00 97.38 245 HIS A C 1
ATOM 2059 O O . HIS A 1 245 ? -19.526 -5.813 26.251 1.00 97.38 245 HIS A O 1
ATOM 2065 N N . ARG A 1 246 ? -19.473 -7.817 25.234 1.00 97.06 246 ARG A N 1
ATOM 2066 C CA . ARG A 1 246 ? -20.803 -8.217 25.727 1.00 97.06 246 ARG A CA 1
ATOM 2067 C C . ARG A 1 246 ? -20.856 -8.284 27.251 1.00 97.06 246 ARG A C 1
ATOM 2069 O O . ARG A 1 246 ? -21.894 -7.962 27.818 1.00 97.06 246 ARG A O 1
ATOM 2076 N N . GLU A 1 247 ? -19.757 -8.675 27.894 1.00 97.38 247 GLU A N 1
ATOM 2077 C CA . GLU A 1 247 ? -19.651 -8.665 29.352 1.00 97.38 247 GLU A CA 1
ATOM 2078 C C . GLU A 1 247 ? -19.573 -7.235 29.900 1.00 97.38 247 GLU A C 1
ATOM 2080 O O . GLU A 1 247 ? -20.414 -6.848 30.707 1.00 97.38 247 GLU A O 1
ATOM 2085 N N . MET A 1 248 ? -18.638 -6.416 29.398 1.00 96.25 248 MET A N 1
ATOM 2086 C CA . MET A 1 248 ? -18.485 -5.017 29.828 1.00 96.25 248 MET A CA 1
ATOM 2087 C C . MET A 1 248 ? -19.792 -4.227 29.674 1.00 96.25 248 MET A C 1
ATOM 2089 O O . MET A 1 248 ? -20.183 -3.493 30.580 1.00 96.25 248 MET A O 1
ATOM 2093 N N . LYS A 1 249 ? -20.521 -4.435 28.570 1.00 94.81 249 LYS A N 1
ATOM 2094 C CA . LYS A 1 249 ? -21.777 -3.737 28.258 1.00 94.81 249 LYS A CA 1
ATOM 2095 C C . LYS A 1 249 ? -22.863 -3.907 29.322 1.00 94.81 249 LYS A C 1
ATOM 2097 O O . LYS A 1 249 ? -23.707 -3.029 29.452 1.00 94.81 249 LYS A O 1
ATOM 2102 N N . ARG A 1 250 ? -22.839 -4.983 30.117 1.00 95.69 250 ARG A N 1
ATOM 2103 C CA . ARG A 1 250 ? -23.791 -5.175 31.230 1.00 95.69 250 ARG A CA 1
ATOM 2104 C C . ARG A 1 250 ? -23.643 -4.127 32.334 1.00 95.69 250 ARG A C 1
ATOM 2106 O O . ARG A 1 250 ? -24.594 -3.893 33.072 1.00 95.69 250 ARG A O 1
ATOM 2113 N N . TYR A 1 251 ? -22.469 -3.510 32.436 1.00 96.06 251 TYR A N 1
ATOM 2114 C CA . TYR A 1 251 ? -22.114 -2.560 33.490 1.00 96.06 251 TYR A CA 1
ATOM 2115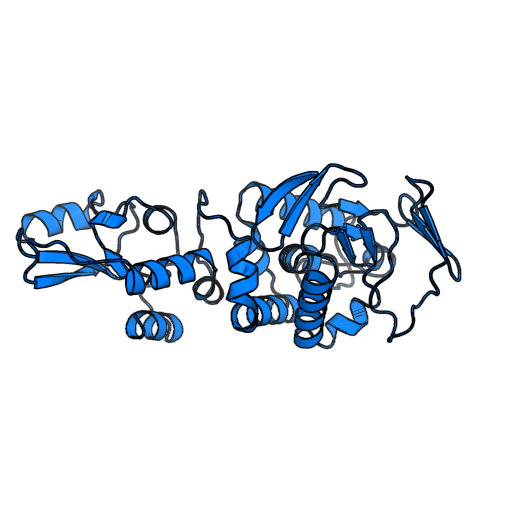 C C . TYR A 1 251 ? -21.966 -1.120 32.978 1.00 96.06 251 TYR A C 1
ATOM 2117 O O . TYR A 1 251 ? -21.918 -0.181 33.775 1.00 96.06 251 TYR A O 1
ATOM 2125 N N . ILE A 1 252 ? -21.905 -0.928 31.657 1.00 95.56 252 ILE A N 1
ATOM 2126 C CA . ILE A 1 252 ? -21.784 0.391 31.028 1.00 95.56 252 ILE A CA 1
ATOM 2127 C C . ILE A 1 252 ? -23.144 1.097 31.056 1.00 95.56 252 ILE A C 1
ATOM 2129 O O . ILE A 1 252 ? -24.164 0.557 30.631 1.00 95.56 252 ILE A O 1
ATOM 2133 N N . LYS A 1 253 ? -23.161 2.334 31.563 1.00 95.38 253 LYS A N 1
ATOM 2134 C CA . LYS A 1 253 ? -24.374 3.162 31.637 1.00 95.38 253 LYS A CA 1
ATOM 2135 C C . LYS A 1 253 ? -24.682 3.785 30.276 1.00 95.38 253 LYS A C 1
ATOM 2137 O O . LYS A 1 253 ? -23.772 4.187 29.562 1.00 95.38 253 LYS A O 1
ATOM 2142 N N . SER A 1 254 ? -25.963 3.997 29.976 1.00 92.25 254 SER A N 1
ATOM 2143 C CA . SER A 1 254 ? -26.419 4.623 28.720 1.00 92.25 254 SER A CA 1
ATOM 2144 C C . SER A 1 254 ? -25.917 6.057 28.493 1.00 92.25 254 SER A C 1
ATOM 2146 O O . SER A 1 254 ? -25.972 6.556 27.376 1.00 92.25 254 SER A O 1
ATOM 2148 N N . THR A 1 255 ? -25.423 6.737 29.531 1.00 95.44 255 THR A N 1
ATOM 2149 C CA . THR A 1 255 ? -24.832 8.082 29.435 1.00 95.44 255 THR A CA 1
ATOM 2150 C C . THR A 1 255 ? -23.349 8.079 29.050 1.00 95.44 255 THR A C 1
ATOM 2152 O O . THR A 1 255 ? -22.767 9.159 28.912 1.00 95.44 255 THR A O 1
ATOM 2155 N N . MET A 1 256 ? -22.727 6.907 28.902 1.00 97.62 256 MET A N 1
ATOM 2156 C CA . MET A 1 256 ? -21.331 6.758 28.491 1.00 97.62 256 MET A CA 1
ATOM 2157 C C . MET A 1 256 ? -21.235 6.610 26.970 1.00 97.62 256 MET A C 1
ATOM 2159 O O . MET A 1 256 ? -21.922 5.785 26.376 1.00 97.62 256 MET A O 1
ATOM 2163 N N . HIS A 1 257 ? -20.371 7.404 26.345 1.00 97.81 257 HIS A N 1
ATOM 2164 C CA . HIS A 1 257 ? -19.949 7.215 24.962 1.00 97.81 257 HIS A CA 1
ATOM 2165 C C . HIS A 1 257 ? -18.773 6.251 24.934 1.00 97.81 257 HIS A C 1
ATOM 2167 O O . HIS A 1 257 ? -17.721 6.528 25.508 1.00 97.81 257 HIS A O 1
ATOM 2173 N N . GLU A 1 258 ? -18.983 5.113 24.291 1.00 98.00 258 GLU A N 1
ATOM 2174 C CA . GLU A 1 258 ? -17.995 4.054 24.169 1.00 98.00 258 GLU A CA 1
ATOM 2175 C C . GLU A 1 258 ? -17.089 4.320 22.964 1.00 98.00 258 GLU A C 1
ATOM 2177 O O . GLU A 1 258 ? -17.547 4.312 21.821 1.00 98.00 258 GLU A O 1
ATOM 2182 N N . VAL A 1 259 ? -15.793 4.495 23.214 1.00 98.19 259 VAL A N 1
ATOM 2183 C CA . VAL A 1 259 ? -14.777 4.626 22.165 1.00 98.19 259 VAL A CA 1
ATOM 2184 C C . VAL A 1 259 ? -13.718 3.556 22.376 1.00 98.19 259 VAL A C 1
ATOM 2186 O O . VAL A 1 259 ? -13.161 3.413 23.462 1.00 98.19 259 VAL A O 1
ATOM 2189 N N . ILE A 1 260 ? -13.457 2.765 21.345 1.00 98.12 260 ILE A N 1
ATOM 2190 C CA . ILE A 1 260 ? -12.476 1.690 21.384 1.00 98.12 260 ILE A CA 1
ATOM 2191 C C . ILE A 1 260 ? -11.114 2.272 21.017 1.00 98.12 260 ILE A C 1
ATOM 2193 O O . ILE A 1 260 ? -10.956 2.834 19.937 1.00 98.12 260 ILE A O 1
ATOM 2197 N N . LEU A 1 261 ? -10.145 2.118 21.914 1.00 96.88 261 LEU A N 1
ATOM 2198 C CA . LEU A 1 261 ? -8.750 2.477 21.687 1.00 96.88 261 LEU A CA 1
ATOM 2199 C C . LEU A 1 261 ? -8.032 1.297 21.018 1.00 96.88 261 LEU A C 1
ATOM 2201 O O . LEU A 1 261 ? -8.074 0.169 21.525 1.00 96.88 261 LEU A O 1
ATOM 2205 N N . THR A 1 262 ? -7.399 1.525 19.868 1.00 95.62 262 THR A N 1
ATOM 2206 C CA . THR A 1 262 ? -6.752 0.461 19.091 1.00 95.62 262 THR A CA 1
ATOM 2207 C C . THR A 1 262 ? -5.634 0.958 18.171 1.00 95.62 262 THR A C 1
ATOM 2209 O O . THR A 1 262 ? -5.455 2.151 17.984 1.00 95.62 262 THR A O 1
ATOM 2212 N N . SER A 1 263 ? -4.888 0.026 17.587 1.00 94.69 263 SER A N 1
ATOM 2213 C CA . SER A 1 263 ? -3.936 0.247 16.497 1.00 94.69 263 SER A CA 1
ATOM 2214 C C . SER A 1 263 ? -4.396 -0.580 15.292 1.00 94.69 263 SER A C 1
ATOM 2216 O O . SER A 1 263 ? -4.945 -1.664 15.508 1.00 94.69 263 SER A O 1
ATOM 2218 N N . PRO A 1 264 ? -4.262 -0.098 14.043 1.00 95.38 264 PRO A N 1
ATOM 2219 C CA . PRO A 1 264 ? -3.634 1.163 13.627 1.00 95.38 264 PRO A CA 1
ATOM 2220 C C . PRO A 1 264 ? -4.593 2.368 13.632 1.00 95.38 264 PRO A C 1
ATOM 2222 O O . PRO A 1 264 ? -4.219 3.452 13.220 1.00 95.38 264 PRO A O 1
ATOM 2225 N N . LEU A 1 265 ? -5.852 2.196 14.043 1.00 96.94 265 LEU A N 1
ATOM 2226 C CA . LEU A 1 265 ? -6.899 3.208 13.823 1.00 96.94 265 LEU A CA 1
ATOM 2227 C C . LEU A 1 265 ? -6.997 4.286 14.908 1.00 96.94 265 LEU A C 1
ATOM 2229 O O . LEU A 1 265 ? -7.847 5.166 14.792 1.00 96.94 265 LEU A O 1
ATOM 2233 N N . ALA A 1 266 ? -6.173 4.183 15.954 1.00 96.75 266 ALA A N 1
ATOM 2234 C CA . ALA A 1 266 ? -6.202 4.971 17.185 1.00 96.75 266 ALA A CA 1
ATOM 2235 C C . ALA A 1 266 ? -7.544 4.895 17.929 1.00 96.75 266 ALA A C 1
ATOM 2237 O O . ALA A 1 266 ? -7.634 4.228 18.960 1.00 96.75 266 ALA A O 1
ATOM 2238 N N . LEU A 1 267 ? -8.603 5.509 17.404 1.00 97.50 267 LEU A N 1
ATOM 2239 C CA . LEU A 1 267 ? -9.930 5.549 18.011 1.00 97.50 267 LEU A CA 1
ATOM 2240 C C . LEU A 1 267 ? -10.995 4.966 17.078 1.00 97.50 267 LEU A C 1
ATOM 2242 O O . LEU A 1 267 ? -11.030 5.236 15.879 1.00 97.50 267 LEU A O 1
ATOM 2246 N N . VAL A 1 268 ? -11.917 4.190 17.647 1.00 98.38 268 VAL A N 1
ATOM 2247 C CA . VAL A 1 268 ? -13.113 3.700 16.955 1.00 98.38 268 VAL A CA 1
ATOM 2248 C C . VAL A 1 268 ? -14.340 3.955 17.828 1.00 98.38 268 VAL A C 1
ATOM 2250 O O . VAL A 1 268 ? -14.553 3.223 18.795 1.00 98.38 268 VAL A O 1
ATOM 2253 N N . PRO A 1 269 ? -15.171 4.966 17.522 1.00 98.19 269 PRO A N 1
ATOM 2254 C CA . PRO A 1 269 ? -16.462 5.128 18.181 1.00 98.19 269 PRO A CA 1
ATOM 2255 C C . PRO A 1 269 ? -17.359 3.905 17.968 1.00 98.19 269 PRO A C 1
ATOM 2257 O O . PRO A 1 269 ? -17.372 3.316 16.881 1.00 98.19 269 PRO A O 1
ATOM 2260 N N . ARG A 1 270 ? -18.117 3.508 18.997 1.00 97.06 270 ARG A N 1
ATOM 2261 C CA . ARG A 1 270 ? -18.985 2.315 18.966 1.00 97.06 270 ARG A CA 1
ATOM 2262 C C . ARG A 1 270 ? -19.969 2.331 17.800 1.00 97.06 270 ARG A C 1
ATOM 2264 O O . ARG A 1 270 ? -20.279 1.282 17.256 1.00 97.06 270 ARG A O 1
ATOM 2271 N N . GLU A 1 271 ? -20.448 3.498 17.409 1.00 97.19 271 GLU A N 1
ATOM 2272 C CA . GLU A 1 271 ? -21.401 3.711 16.323 1.00 97.19 271 GLU A CA 1
ATOM 2273 C C . GLU A 1 271 ? -20.791 3.390 14.950 1.00 97.19 271 GLU A C 1
ATOM 2275 O O . GLU A 1 271 ? -21.519 3.100 14.001 1.00 97.19 271 GLU A O 1
ATOM 2280 N N . LEU A 1 272 ? -19.457 3.414 14.849 1.00 97.94 272 LEU A N 1
ATOM 2281 C CA . LEU A 1 272 ? -18.709 3.242 13.607 1.00 97.94 272 LEU A CA 1
ATOM 2282 C C . LEU A 1 272 ? -17.955 1.904 13.515 1.00 97.94 272 LEU A C 1
ATOM 2284 O O . LEU A 1 272 ? -17.320 1.623 12.501 1.00 97.94 272 LEU A O 1
ATOM 2288 N N . GLU A 1 273 ? -18.033 1.042 14.534 1.00 97.81 273 GLU A N 1
ATOM 2289 C CA . GLU A 1 273 ? -17.237 -0.196 14.607 1.00 97.81 273 GLU A CA 1
ATOM 2290 C C . GLU A 1 273 ? -17.528 -1.215 13.493 1.00 97.81 273 GLU A C 1
ATOM 2292 O O . GLU A 1 273 ? -16.714 -2.100 13.243 1.00 97.81 273 GLU A O 1
ATOM 2297 N N . ALA A 1 274 ? -18.696 -1.113 12.854 1.00 97.25 274 ALA A N 1
ATOM 2298 C CA . ALA A 1 274 ? -19.141 -1.984 11.769 1.00 97.25 274 ALA A CA 1
ATOM 2299 C C . ALA A 1 274 ? -18.860 -1.393 10.378 1.00 97.25 274 ALA A C 1
ATOM 2301 O O . ALA A 1 274 ? -19.384 -1.885 9.382 1.00 97.25 274 ALA A O 1
ATOM 2302 N N . PHE A 1 275 ? -18.067 -0.323 10.293 1.00 97.50 275 PHE A N 1
ATOM 2303 C CA . PHE A 1 275 ? -17.660 0.287 9.031 1.00 97.50 275 PHE A CA 1
ATOM 2304 C C . PHE A 1 275 ? -16.184 0.010 8.748 1.00 97.50 275 PHE A C 1
ATOM 2306 O O . PHE A 1 275 ? -15.405 -0.343 9.633 1.00 97.50 275 PHE A O 1
ATOM 2313 N N . TYR A 1 276 ? -15.801 0.137 7.481 1.00 97.81 276 TYR A N 1
ATOM 2314 C CA . TYR A 1 276 ? -14.403 0.043 7.080 1.00 97.81 276 TYR A CA 1
ATOM 2315 C C . TYR A 1 276 ? -13.629 1.300 7.525 1.00 97.81 276 TYR A C 1
ATOM 2317 O O . TYR A 1 276 ? -14.165 2.404 7.384 1.00 97.81 276 TYR A O 1
ATOM 2325 N N . PRO A 1 277 ? -12.376 1.164 8.002 1.00 97.62 277 PRO A N 1
ATOM 2326 C CA . PRO A 1 277 ? -11.618 -0.082 8.185 1.00 97.62 277 PRO A CA 1
ATOM 2327 C C . PRO A 1 277 ? -11.815 -0.781 9.543 1.00 97.62 277 PRO A C 1
ATOM 2329 O O . PRO A 1 277 ? -11.262 -1.862 9.742 1.00 97.62 277 PRO A O 1
ATOM 2332 N N . ALA A 1 278 ? -12.599 -0.221 10.470 1.00 97.81 278 ALA A N 1
ATOM 2333 C CA . ALA A 1 278 ? -12.718 -0.693 11.855 1.00 97.81 278 ALA A CA 1
ATOM 2334 C C . ALA A 1 278 ? -13.066 -2.181 12.020 1.00 97.81 278 ALA A C 1
ATOM 2336 O O . ALA A 1 278 ? -12.506 -2.836 12.897 1.00 97.81 278 ALA A O 1
ATOM 2337 N N . GLN A 1 279 ? -13.938 -2.737 11.177 1.00 97.12 279 GLN A N 1
ATOM 2338 C CA . GLN A 1 279 ? -14.262 -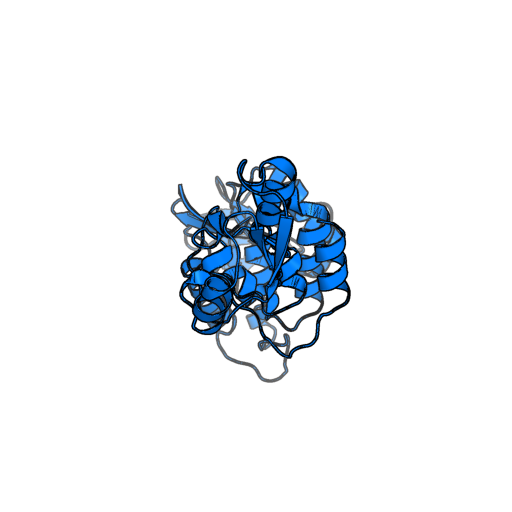4.170 11.230 1.00 97.12 279 GLN A CA 1
ATOM 2339 C C . GLN A 1 279 ? -13.318 -5.064 10.409 1.00 97.12 279 GLN A C 1
ATOM 2341 O O . GLN A 1 279 ? -13.353 -6.281 10.569 1.00 97.12 279 GLN A O 1
ATOM 2346 N N . ASN A 1 280 ? -12.527 -4.477 9.506 1.00 97.19 280 ASN A N 1
ATOM 2347 C CA . ASN A 1 280 ? -11.791 -5.185 8.452 1.00 97.19 280 ASN A CA 1
ATOM 2348 C C . ASN A 1 280 ? -10.293 -5.307 8.728 1.00 97.19 280 ASN A C 1
ATOM 2350 O O . ASN A 1 280 ? -9.616 -6.061 8.028 1.00 97.19 280 ASN A O 1
ATOM 2354 N N . TYR A 1 281 ? -9.764 -4.534 9.677 1.00 96.62 281 TYR A N 1
ATOM 2355 C CA . TYR A 1 281 ? -8.336 -4.566 9.945 1.00 96.62 281 TYR A CA 1
ATOM 2356 C C . TYR A 1 281 ? -7.930 -5.778 10.786 1.00 96.62 281 TYR A C 1
ATOM 2358 O O . TYR A 1 281 ? -8.734 -6.296 11.564 1.00 96.62 281 TYR A O 1
ATOM 2366 N N . ASP A 1 282 ? -6.665 -6.165 10.703 1.00 95.69 282 ASP A N 1
ATOM 2367 C CA . ASP A 1 282 ? -5.998 -7.041 11.662 1.00 95.69 282 ASP A CA 1
ATOM 2368 C C . ASP A 1 282 ? -4.563 -6.563 11.920 1.00 95.69 282 ASP A C 1
ATOM 2370 O O . ASP A 1 282 ? -4.009 -5.812 11.117 1.00 95.69 282 ASP A O 1
ATOM 2374 N N . ILE A 1 283 ? -3.987 -6.937 13.062 1.00 94.31 283 ILE A N 1
ATOM 2375 C CA . ILE A 1 283 ? -2.657 -6.495 13.511 1.00 94.31 283 ILE A CA 1
ATOM 2376 C C . ILE A 1 283 ? -2.016 -7.563 14.414 1.00 94.31 283 ILE A C 1
ATOM 2378 O O . ILE A 1 283 ? -2.723 -8.189 15.208 1.00 94.31 283 ILE A O 1
ATOM 2382 N N . PRO A 1 284 ? -0.687 -7.771 14.365 1.00 92.62 284 PRO A N 1
ATOM 2383 C CA . PRO A 1 284 ? 0.004 -8.597 15.350 1.00 92.62 284 PRO A CA 1
ATOM 2384 C C . PRO A 1 284 ? -0.120 -8.014 16.767 1.00 92.62 284 PRO A C 1
ATOM 2386 O O . PRO A 1 284 ? 0.337 -6.907 17.038 1.00 92.62 284 PRO A O 1
ATOM 2389 N N . VAL A 1 285 ? -0.710 -8.767 17.702 1.00 87.94 285 VAL A N 1
ATOM 2390 C CA . VAL A 1 285 ? -0.895 -8.319 19.093 1.00 87.94 285 VAL A CA 1
ATOM 2391 C C . VAL A 1 285 ? 0.080 -9.036 20.020 1.00 87.94 285 VAL A C 1
ATOM 2393 O O . VAL A 1 285 ? -0.028 -10.240 20.237 1.00 87.94 285 VAL A O 1
ATOM 2396 N N . VAL A 1 286 ? 0.996 -8.274 20.621 1.00 88.75 286 VAL A N 1
ATOM 2397 C CA . VAL A 1 286 ? 1.978 -8.779 21.605 1.00 88.75 286 VAL A CA 1
ATOM 2398 C C . VAL A 1 286 ? 1.870 -8.101 22.977 1.00 88.75 286 VAL A C 1
ATOM 2400 O O . VAL A 1 286 ? 2.668 -8.369 23.869 1.00 88.75 286 VAL A O 1
ATOM 2403 N N . GLY A 1 287 ? 0.888 -7.210 23.165 1.00 87.69 287 GLY A N 1
ATOM 2404 C CA . GLY A 1 287 ? 0.710 -6.444 24.408 1.00 87.69 287 GLY A CA 1
ATOM 2405 C C . GLY A 1 287 ? 1.716 -5.302 24.601 1.00 87.69 287 GLY A C 1
ATOM 2406 O O . GLY A 1 287 ? 1.752 -4.696 25.669 1.00 87.69 287 GLY A O 1
ATOM 2407 N N . HIS A 1 288 ? 2.512 -4.995 23.576 1.00 92.19 288 HIS A N 1
ATOM 2408 C CA . HIS A 1 288 ? 3.436 -3.867 23.536 1.00 92.19 288 HIS A CA 1
ATOM 2409 C C . HIS A 1 288 ? 2.950 -2.839 22.514 1.00 92.19 288 HIS A C 1
ATOM 2411 O O . HIS A 1 288 ? 2.505 -3.223 21.437 1.00 92.19 288 HIS A O 1
ATOM 2417 N N . TRP A 1 289 ? 3.066 -1.559 22.861 1.00 93.31 289 TRP A N 1
ATOM 2418 C CA . TRP A 1 289 ? 2.762 -0.433 21.980 1.00 93.31 289 TRP A CA 1
ATOM 2419 C C . TRP A 1 289 ? 4.052 0.306 21.651 1.00 93.31 289 TRP A C 1
ATOM 2421 O O . TRP A 1 289 ? 4.731 0.780 22.572 1.00 93.31 289 TRP A O 1
ATOM 2431 N N . TYR A 1 290 ? 4.357 0.430 20.365 1.00 94.69 290 TYR A N 1
ATOM 2432 C CA . TYR A 1 290 ? 5.470 1.235 19.877 1.00 94.69 290 TYR A CA 1
ATOM 2433 C C . TYR A 1 290 ? 5.205 2.734 20.090 1.00 94.69 290 TYR A C 1
ATOM 2435 O O . TYR A 1 290 ? 4.062 3.176 20.251 1.00 94.69 290 TYR A O 1
ATOM 2443 N N . GLU A 1 291 ? 6.267 3.541 20.124 1.00 95.81 291 GLU A N 1
ATOM 2444 C CA . GLU A 1 291 ? 6.146 4.983 20.378 1.00 95.81 291 GLU A CA 1
ATOM 2445 C C . GLU A 1 291 ? 5.426 5.712 19.244 1.00 95.81 291 GLU A C 1
ATOM 2447 O O . GLU A 1 291 ? 4.683 6.659 19.501 1.00 95.81 291 GLU A O 1
ATOM 2452 N N . GLU A 1 292 ? 5.576 5.239 18.009 1.00 93.75 292 GLU A N 1
ATOM 2453 C CA . GLU A 1 292 ? 4.860 5.734 16.837 1.00 93.75 292 GLU A CA 1
ATOM 2454 C C . GLU A 1 292 ? 3.346 5.533 16.988 1.00 93.75 292 GLU A C 1
ATOM 2456 O O . GLU A 1 292 ? 2.578 6.464 16.746 1.00 93.75 292 GLU A O 1
ATOM 2461 N N . GLU A 1 293 ? 2.909 4.368 17.480 1.00 94.75 293 GLU A N 1
ATOM 2462 C CA . GLU A 1 293 ? 1.491 4.085 17.738 1.00 94.75 293 GLU A CA 1
ATOM 2463 C C . GLU A 1 293 ? 0.939 4.981 18.855 1.00 94.75 293 GLU A C 1
ATOM 2465 O O . GLU A 1 293 ? -0.144 5.556 18.734 1.00 94.75 293 GLU A O 1
ATOM 2470 N N . LYS A 1 294 ? 1.704 5.154 19.942 1.00 95.56 294 LYS A N 1
ATOM 2471 C CA . LYS A 1 294 ? 1.325 6.049 21.047 1.00 95.56 294 LYS A CA 1
ATOM 2472 C C . LYS A 1 294 ? 1.282 7.504 20.611 1.00 95.56 294 LYS A C 1
ATOM 2474 O O . LYS A 1 294 ? 0.452 8.265 21.100 1.00 95.56 294 LYS A O 1
ATOM 2479 N N . LYS A 1 295 ? 2.217 7.932 19.762 1.00 94.94 295 LYS A N 1
ATOM 2480 C CA . LYS A 1 295 ? 2.244 9.287 19.211 1.00 94.94 295 LYS A CA 1
ATOM 2481 C C . LYS A 1 295 ? 0.996 9.527 18.365 1.00 94.94 295 LYS A C 1
ATOM 2483 O O . LYS A 1 295 ? 0.264 10.456 18.666 1.00 94.94 295 LYS A O 1
ATOM 2488 N N . MET A 1 296 ? 0.702 8.632 17.423 1.00 94.19 296 MET A N 1
ATOM 2489 C CA . MET A 1 296 ? -0.507 8.691 16.598 1.00 94.19 296 MET A CA 1
ATOM 2490 C C . MET A 1 296 ? -1.784 8.807 17.443 1.00 94.19 296 MET A C 1
ATOM 2492 O O . MET A 1 296 ? -2.629 9.644 17.158 1.00 94.19 296 MET A O 1
ATOM 2496 N N . ILE A 1 297 ? -1.908 8.016 18.513 1.00 93.94 297 ILE A N 1
ATOM 2497 C CA . ILE A 1 297 ? -3.055 8.092 19.432 1.00 93.94 297 ILE A CA 1
ATOM 2498 C C . ILE A 1 297 ? -3.134 9.433 20.170 1.00 93.94 297 ILE A C 1
ATOM 2500 O O . ILE A 1 297 ? -4.231 9.925 20.400 1.00 93.94 297 ILE A O 1
ATOM 2504 N N . ARG A 1 298 ? -1.997 9.999 20.596 1.00 93.62 298 ARG A N 1
ATOM 2505 C CA . ARG A 1 298 ? -1.957 11.282 21.323 1.00 93.62 298 ARG A CA 1
ATOM 2506 C C . ARG A 1 298 ? -2.291 12.480 20.439 1.00 93.62 298 ARG A C 1
ATOM 2508 O O . ARG A 1 298 ? -2.741 13.489 20.970 1.00 93.62 298 ARG A O 1
ATOM 2515 N N . ASP A 1 299 ? -2.024 12.367 19.142 1.00 89.94 299 ASP A N 1
ATOM 2516 C CA . ASP A 1 299 ? -2.250 13.429 18.163 1.00 89.94 299 ASP A CA 1
ATOM 2517 C C . ASP A 1 299 ? -3.717 13.466 17.657 1.00 89.94 299 ASP A C 1
ATOM 2519 O O . ASP A 1 299 ? -4.084 14.407 16.952 1.00 89.94 299 ASP A O 1
ATOM 2523 N N . MET A 1 300 ? -4.550 12.475 18.026 1.00 86.81 300 MET A N 1
ATOM 2524 C CA . MET A 1 300 ? -6.003 12.414 17.763 1.00 86.81 300 MET A CA 1
ATOM 2525 C C . MET A 1 300 ? -6.847 13.056 18.867 1.00 86.81 300 MET A C 1
ATOM 2527 O O . MET A 1 300 ? -7.851 13.711 18.506 1.00 86.81 300 MET A O 1
#

Radius of gyration: 22.77 Å; Cα contacts (8 Å, |Δi|>4): 486; chains: 1; bounding box: 52×36×68 Å

Secondary structure (DSSP, 8-state):
-EEEEETTEEEE-SSS-BSEEEPBTTTEEEETTEEEEGGGTEEEE--SSPPTT---EE-SSSEEE---HHHHTT-HHHHHHHHHHHHHHH-TTSEEE-TT--GGGHHHHHHHT--EEESGGGGT-EEETTEEESS--TTHHHHHHHHHHHHHHHT-HHHHHHT---HHHHHHHHHHHHH-HHHHHTTS-S--S-EE--SGGGGG-HHHHHHHHHHHHH----TT--EEEEEE--SSSSGGGSHHHHHHTTT--TTEEEEEEETTTEEEEGGGTTSTTTTTEE----S---HHHHHHHHT-

pLDDT: mean 92.22, std 9.92, range [53.0, 98.88]

Sol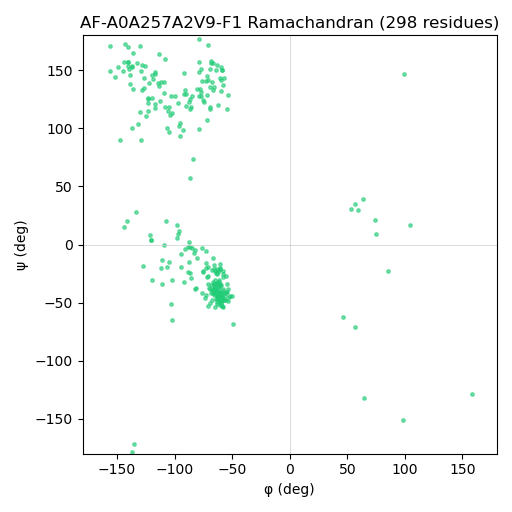vent-accessible surface area (backbone atoms only — not comparable to full-atom values): 17023 Å² total; per-residue (Å²): 85,83,75,49,65,53,30,55,19,52,30,32,44,64,95,66,61,31,66,40,74,38,44,65,79,67,36,31,44,84,51,90,44,33,44,35,40,59,85,68,82,38,76,43,81,38,62,57,84,60,55,90,82,56,68,67,40,80,65,50,99,55,32,29,41,36,62,64,43,69,63,36,62,77,40,40,64,59,41,49,55,50,51,53,50,48,33,69,73,73,38,85,82,50,39,32,30,39,59,49,49,56,49,62,47,45,54,44,43,27,51,76,35,41,29,34,39,35,43,55,44,62,76,79,45,33,38,44,78,80,35,80,42,93,78,47,57,81,66,45,47,61,53,45,52,51,53,42,52,51,28,49,75,70,62,40,41,67,52,55,42,71,64,48,73,42,72,66,51,50,48,38,52,49,49,43,48,74,76,37,44,75,67,36,45,79,38,40,61,91,69,69,85,56,41,69,41,76,51,80,73,42,55,57,34,56,66,40,45,50,51,45,51,47,46,74,76,68,62,75,80,64,90,72,44,79,42,84,38,83,38,77,68,58,93,49,58,39,43,71,80,23,74,67,42,52,56,53,53,78,75,58,56,88,41,48,38,52,30,29,44,47,78,76,52,31,66,40,46,64,94,49,27,83,36,82,60,68,43,32,51,48,59,84,84,82,93,72,81,55,70,69,59,53,48,55,46,71,76,103

Foldseek 3Di:
DWDDFAQLFTFDDDPDTWQEEAEEPPQWYDDQQWIDRDPHPQTDRHGPVHDPPCQWDDRDPQEIEGHDLVVVLVPLLSVLVSLVVVCVVSHSRGAYEYEPDFLLCVLLVSNSNHIYYYCVVVVPFAADLQTTDRDHDPPSSVVSRVVSVVCVVQSNSVVSLVPRPYPSSVSNLVSCLPPPLVSRLVGHDCDHQAAECEDPSSLSDNQLVVLQVCCVPPDDFDPLADEEDEDEADPQPPRCPDPVNVVVVVVDDPNYFYWYQDPPNRIDTNVCCPDPPNRHYDYDDDPDDDPSSVVNNVVD

Nearest PDB structures (foldseek):
  2q07-assembly1_A  TM=8.904E-01  e=1.279E-03  Archaeoglobus fulgidus DSM 4304
  7ov9-assembly1_C  TM=6.232E-01  e=2.951E-02  Mus musculus
  7ui4-assembly1_A  TM=4.032E-01  e=5.372E-01  Salmonella enterica subsp. enterica serovar Montevideo
  3gvv-assembly1_A  TM=1.500E-01  e=2.800E-01  Homo sapiens
  5ujw-assembly3_E-2  TM=3.705E-01  e=6.460E+00  Francisella tularensis subsp. tularensis SCHU S4

Sequence (300 aa):
MLIKRFGFAKSTEGEISTPTLLITGKDIKFEERKFIFRDRNIEVEINYPPSIEQREIKIGENIYLIPNISTLLKNTRELVDYTINIRRKLGFDKLFYAPGVPPHLIPIFFYLGYDIFDNSCEMLDNYSLMGKVNDGEREFSSLIMREMIRAFNEGRLRELVESIADNKAKEILRHLDLEYYEEQEKFWPIWNKELNAITLDSLFRPDVHRWMQRLMERYEKPKYARYLLFLPCSAKKPYSISKSHREMKRYIKSTMHEVILTSPLALVPRELEAFYPAQNYDIPVVGHWYEEEKKMIRDM

Mean predicted aligned error: 4.98 Å